Protein AF-A0A8C9CY43-F1 (afdb_monomer)

Structure (mmCIF, N/CA/C/O backbone):
data_AF-A0A8C9CY43-F1
#
_entry.id   AF-A0A8C9CY43-F1
#
loop_
_atom_site.group_PDB
_atom_site.id
_atom_site.type_symbol
_atom_site.label_atom_id
_atom_site.label_alt_id
_atom_site.label_comp_id
_atom_site.label_asym_id
_atom_site.label_entity_id
_atom_site.label_seq_id
_atom_site.pdbx_PDB_ins_code
_atom_site.Cartn_x
_atom_site.Cartn_y
_atom_site.Cartn_z
_atom_site.occupancy
_atom_site.B_iso_or_equiv
_atom_site.auth_seq_id
_atom_site.auth_comp_id
_atom_site.auth_asym_id
_atom_site.auth_atom_id
_atom_site.pdbx_PDB_model_num
ATOM 1 N N . MET A 1 1 ? 49.557 16.888 -81.548 1.00 64.75 1 MET A N 1
ATOM 2 C CA . MET A 1 1 ? 50.138 17.403 -80.293 1.00 64.75 1 MET A CA 1
ATOM 3 C C . MET A 1 1 ? 49.117 18.085 -79.384 1.00 64.75 1 MET A C 1
ATOM 5 O O . MET A 1 1 ? 48.815 17.507 -78.359 1.00 64.75 1 MET A O 1
ATOM 9 N N . ARG A 1 2 ? 48.516 19.241 -79.724 1.00 83.12 2 ARG A N 1
ATOM 10 C CA . ARG A 1 2 ? 47.566 19.920 -78.805 1.00 83.12 2 ARG A CA 1
ATOM 11 C C . ARG A 1 2 ? 46.298 1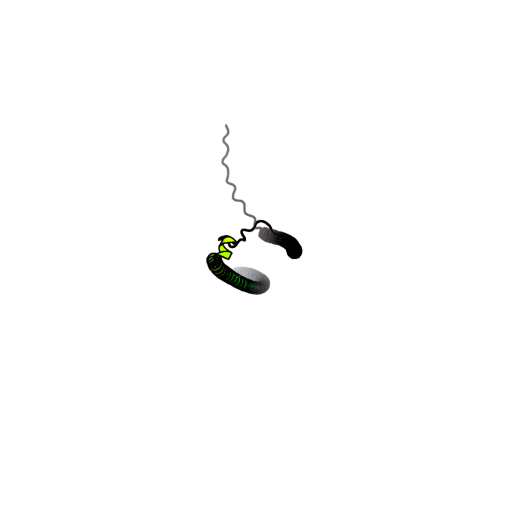9.110 -78.487 1.00 83.12 2 ARG A C 1
ATOM 13 O O . ARG A 1 2 ? 45.947 18.970 -77.328 1.00 83.12 2 ARG A O 1
ATOM 20 N N . LEU A 1 3 ? 45.654 18.549 -79.512 1.00 84.12 3 LEU A N 1
ATOM 21 C CA . LEU A 1 3 ? 44.451 17.724 -79.336 1.00 84.12 3 LEU A CA 1
ATOM 22 C C . LEU A 1 3 ? 44.727 16.400 -78.612 1.00 84.12 3 LEU A C 1
ATOM 24 O O . LEU A 1 3 ? 43.833 15.871 -77.971 1.00 84.12 3 LEU A O 1
ATOM 28 N N . GLU A 1 4 ? 45.943 15.864 -78.726 1.00 85.94 4 GLU A N 1
ATOM 29 C CA . GLU A 1 4 ? 46.343 14.650 -78.000 1.00 85.94 4 GLU A CA 1
ATOM 30 C C . GLU A 1 4 ? 46.503 14.960 -76.514 1.00 85.94 4 GLU A C 1
ATOM 32 O O . GLU A 1 4 ? 45.954 14.246 -75.692 1.00 85.94 4 GLU A O 1
ATOM 37 N N . GLN A 1 5 ? 47.142 16.084 -76.179 1.00 86.88 5 GLN A N 1
ATOM 38 C CA . GLN A 1 5 ? 47.285 16.521 -74.793 1.00 86.88 5 GLN A CA 1
ATOM 39 C C . GLN A 1 5 ? 45.933 16.843 -74.141 1.00 86.88 5 GLN A C 1
ATOM 41 O O . GLN A 1 5 ? 45.664 16.388 -73.038 1.00 86.88 5 GLN A O 1
ATOM 46 N N . GLU A 1 6 ? 45.042 17.545 -74.848 1.00 89.81 6 GLU A N 1
ATOM 47 C CA . GLU A 1 6 ? 43.675 17.797 -74.366 1.00 89.81 6 GLU A CA 1
ATOM 48 C C . GLU A 1 6 ? 42.872 16.485 -74.206 1.00 89.81 6 GLU A C 1
ATOM 50 O O . GLU A 1 6 ? 42.045 16.374 -73.304 1.00 89.81 6 GLU A O 1
ATOM 55 N N . ASN A 1 7 ? 43.118 15.468 -75.041 1.00 91.50 7 ASN A N 1
ATOM 56 C CA . ASN A 1 7 ? 42.496 14.149 -74.899 1.00 91.50 7 ASN A CA 1
ATOM 57 C C . ASN A 1 7 ? 43.043 13.375 -73.689 1.00 91.50 7 ASN A C 1
ATOM 59 O O . ASN A 1 7 ? 42.257 12.794 -72.941 1.00 91.50 7 ASN A O 1
ATOM 63 N N . ASP A 1 8 ? 44.360 13.409 -73.480 1.00 93.44 8 ASP A N 1
ATOM 64 C CA . ASP A 1 8 ? 45.035 12.779 -72.344 1.00 93.44 8 ASP A CA 1
ATOM 65 C C . ASP A 1 8 ? 44.596 13.412 -71.012 1.00 93.44 8 ASP A C 1
ATOM 67 O O . ASP A 1 8 ? 44.296 12.692 -70.056 1.00 93.44 8 ASP A O 1
ATOM 71 N N . ASP A 1 9 ? 44.471 14.743 -70.964 1.00 92.81 9 ASP A N 1
ATOM 72 C CA . ASP A 1 9 ? 43.980 15.478 -69.793 1.00 92.81 9 ASP A CA 1
ATOM 73 C C . ASP A 1 9 ? 42.524 15.094 -69.472 1.00 92.81 9 ASP A C 1
ATOM 75 O O . ASP A 1 9 ? 42.206 14.744 -68.333 1.00 92.81 9 ASP A O 1
ATOM 79 N N . LEU A 1 10 ? 41.647 15.046 -70.483 1.00 94.88 10 LEU A N 1
ATOM 80 C CA . LEU A 1 10 ? 40.258 14.597 -70.315 1.00 94.88 10 LEU A CA 1
ATOM 81 C C . LEU A 1 10 ? 40.168 13.131 -69.869 1.00 94.88 10 LEU A C 1
ATOM 83 O O . LEU A 1 10 ? 39.318 12.782 -69.045 1.00 94.88 10 LEU A O 1
ATOM 87 N N . ALA A 1 11 ? 41.034 12.259 -70.388 1.00 94.94 11 ALA A N 1
ATOM 88 C CA . ALA A 1 11 ? 41.097 10.866 -69.965 1.00 94.94 11 ALA A CA 1
ATOM 89 C C . ALA A 1 11 ? 41.530 10.753 -68.493 1.00 94.94 11 ALA A C 1
ATOM 91 O O . ALA A 1 11 ? 40.930 9.986 -67.733 1.00 94.94 11 ALA A O 1
ATOM 92 N N . HIS A 1 12 ? 42.518 11.544 -68.066 1.00 95.56 12 HIS A N 1
ATOM 93 C CA . HIS A 1 12 ? 42.972 11.586 -66.678 1.00 95.56 12 HIS A CA 1
ATOM 94 C C . HIS A 1 12 ? 41.888 12.128 -65.732 1.00 95.56 12 HIS A C 1
ATOM 96 O O . HIS A 1 12 ? 41.640 11.540 -64.672 1.00 95.56 12 HIS A O 1
ATOM 102 N N . GLU A 1 13 ? 41.204 13.212 -66.105 1.00 95.62 13 GLU A N 1
ATOM 103 C CA . GLU A 1 13 ? 40.077 13.764 -65.345 1.00 95.62 13 GLU A CA 1
ATOM 104 C C . GLU A 1 13 ? 38.939 12.748 -65.207 1.00 95.62 13 GLU A C 1
ATOM 106 O O . GLU A 1 13 ? 38.437 12.529 -64.102 1.00 95.62 13 GLU A O 1
ATOM 111 N N . LEU A 1 14 ? 38.580 12.060 -66.295 1.00 96.50 14 LEU A N 1
ATOM 112 C CA . LEU A 1 14 ? 37.540 11.032 -66.287 1.00 96.50 14 LEU A CA 1
ATOM 113 C C . LEU A 1 14 ? 37.894 9.871 -65.352 1.00 96.50 14 LEU A C 1
ATOM 115 O O . LEU A 1 14 ? 37.045 9.410 -64.587 1.00 96.50 14 LEU A O 1
ATOM 119 N N . VAL A 1 15 ? 39.141 9.394 -65.392 1.00 96.81 15 VAL A N 1
ATOM 120 C CA . VAL A 1 15 ? 39.618 8.322 -64.507 1.00 96.81 15 VAL A CA 1
ATOM 121 C C . VAL A 1 15 ? 39.607 8.780 -63.049 1.00 96.81 15 VAL A C 1
ATOM 123 O O . VAL A 1 15 ? 39.115 8.050 -62.189 1.00 96.81 15 VAL A O 1
ATOM 126 N N . THR A 1 16 ? 40.074 9.998 -62.774 1.00 96.94 16 THR A N 1
ATOM 127 C CA . THR A 1 16 ? 40.091 10.581 -61.424 1.00 96.94 16 THR A CA 1
ATOM 128 C C . THR A 1 16 ? 38.674 10.718 -60.866 1.00 96.94 16 THR A C 1
ATOM 130 O O . THR A 1 16 ? 38.398 10.265 -59.756 1.00 96.94 16 THR A O 1
ATOM 133 N N . SER A 1 17 ? 37.751 11.265 -61.661 1.00 96.81 17 SER A N 1
ATOM 134 C CA . SER A 1 17 ? 36.340 11.406 -61.293 1.00 96.81 17 SER A CA 1
ATOM 135 C C . SER A 1 17 ? 35.671 10.047 -61.076 1.00 96.81 17 SER A C 1
ATOM 137 O O . SER A 1 17 ? 34.967 9.858 -60.087 1.00 96.81 17 SER A O 1
ATOM 139 N N . LYS A 1 18 ? 35.947 9.057 -61.933 1.00 97.50 18 LYS A N 1
ATOM 140 C CA . LYS A 1 18 ? 35.427 7.692 -61.780 1.00 97.50 18 LYS A CA 1
ATOM 141 C C . LYS A 1 18 ? 35.910 7.023 -60.490 1.00 97.50 18 LYS A C 1
ATOM 143 O O . LYS A 1 18 ? 35.125 6.327 -59.852 1.00 97.50 18 LYS A O 1
ATOM 148 N N . ILE A 1 19 ? 37.179 7.203 -60.117 1.00 97.00 19 ILE A N 1
ATOM 149 C CA . ILE A 1 19 ? 37.723 6.678 -58.854 1.00 97.00 19 ILE A CA 1
ATOM 150 C C . ILE A 1 19 ? 37.053 7.373 -57.665 1.00 97.00 19 ILE A C 1
ATOM 152 O O . ILE A 1 19 ? 36.614 6.688 -56.747 1.00 97.00 19 ILE A O 1
ATOM 156 N N . ALA A 1 20 ? 36.918 8.702 -57.704 1.00 97.56 20 ALA A N 1
ATOM 157 C CA . ALA A 1 20 ? 36.253 9.464 -56.648 1.00 97.56 20 ALA A CA 1
ATOM 158 C C . ALA A 1 20 ? 34.799 9.009 -56.445 1.00 97.56 20 ALA A C 1
ATOM 160 O O . ALA A 1 20 ? 34.425 8.648 -55.337 1.00 97.56 20 ALA A O 1
ATOM 161 N N . LEU A 1 21 ? 34.019 8.901 -57.526 1.00 97.50 21 LEU A N 1
ATOM 162 C CA . LEU A 1 21 ? 32.630 8.437 -57.461 1.00 97.50 21 LEU A CA 1
ATOM 163 C C . LEU A 1 21 ? 32.504 7.006 -56.932 1.00 97.50 21 LEU A C 1
ATOM 165 O O . LEU A 1 21 ? 31.530 6.692 -56.254 1.00 97.50 21 LEU A O 1
ATOM 169 N N . ARG A 1 22 ? 33.467 6.131 -57.241 1.00 97.81 22 ARG A N 1
ATOM 170 C CA . ARG A 1 22 ? 33.472 4.767 -56.708 1.00 97.81 22 ARG A CA 1
ATOM 171 C C . ARG A 1 22 ? 33.763 4.752 -55.211 1.00 97.81 22 ARG A C 1
ATOM 173 O O . ARG A 1 22 ? 33.056 4.073 -54.485 1.00 97.81 22 ARG A O 1
ATOM 180 N N . ASN A 1 23 ? 34.733 5.543 -54.758 1.00 97.88 23 ASN A N 1
ATOM 181 C CA . ASN A 1 23 ? 35.020 5.688 -53.332 1.00 97.88 23 ASN A CA 1
ATOM 182 C C . ASN A 1 23 ? 33.821 6.277 -52.570 1.00 97.88 23 ASN A C 1
ATOM 184 O O . ASN A 1 23 ? 33.505 5.811 -51.479 1.00 97.88 23 ASN A O 1
ATOM 188 N N . ASP A 1 24 ? 33.141 7.271 -53.148 1.00 98.00 24 ASP A N 1
ATOM 189 C CA . ASP A 1 24 ? 31.940 7.868 -52.556 1.00 98.00 24 ASP A CA 1
ATOM 190 C C . ASP A 1 24 ? 30.788 6.853 -52.480 1.00 98.00 24 ASP A C 1
ATOM 192 O O . ASP A 1 24 ? 30.057 6.820 -51.488 1.00 98.00 24 ASP A O 1
ATOM 196 N N . LEU A 1 25 ? 30.635 6.008 -53.508 1.00 98.25 25 LEU A N 1
ATOM 197 C CA . LEU A 1 25 ? 29.654 4.923 -53.517 1.00 98.25 25 LEU A CA 1
ATOM 198 C C . LEU A 1 25 ? 29.966 3.884 -52.435 1.00 98.25 25 LEU A C 1
ATOM 200 O O . LEU A 1 25 ? 29.088 3.599 -51.624 1.00 98.25 25 LEU A O 1
ATOM 204 N N . ASP A 1 26 ? 31.207 3.395 -52.373 1.00 98.06 26 ASP A N 1
ATOM 205 C CA . ASP A 1 26 ? 31.652 2.430 -51.361 1.00 98.06 26 ASP A CA 1
ATOM 206 C C . ASP A 1 26 ? 31.422 2.998 -49.941 1.00 98.06 26 ASP A C 1
ATOM 208 O O . ASP A 1 26 ? 30.880 2.329 -49.062 1.00 98.06 26 ASP A O 1
ATOM 212 N N . GLN A 1 27 ? 31.727 4.284 -49.723 1.00 98.19 27 GLN A N 1
ATOM 213 C CA . GLN A 1 27 ? 31.486 4.955 -48.442 1.00 98.19 27 GLN A CA 1
ATOM 214 C C . GLN A 1 27 ? 29.991 5.080 -48.107 1.00 98.19 27 GLN A C 1
ATOM 216 O O . GLN A 1 27 ? 29.597 4.965 -46.939 1.00 98.19 27 GLN A O 1
ATOM 221 N N . ALA A 1 28 ? 29.148 5.361 -49.101 1.00 97.94 28 ALA A N 1
ATOM 222 C CA . ALA A 1 28 ? 27.706 5.441 -48.911 1.00 97.94 28 ALA A CA 1
ATOM 223 C C . ALA A 1 28 ? 27.102 4.068 -48.577 1.00 97.94 28 ALA A C 1
ATOM 225 O O . ALA A 1 28 ? 26.229 3.994 -47.708 1.00 97.94 28 ALA A O 1
ATOM 226 N N . GLU A 1 29 ? 27.587 3.001 -49.216 1.00 98.25 29 GLU A N 1
ATOM 227 C CA . GLU A 1 29 ? 27.197 1.614 -48.946 1.00 98.25 29 GLU A CA 1
ATOM 228 C C . GLU A 1 29 ? 27.593 1.191 -47.524 1.00 98.25 29 GLU A C 1
ATOM 230 O O . GLU A 1 29 ? 26.723 0.788 -46.746 1.00 98.25 29 GLU A O 1
ATOM 235 N N . ASP A 1 30 ? 28.849 1.410 -47.119 1.00 98.38 30 ASP A N 1
ATOM 236 C CA . ASP A 1 30 ? 29.318 1.129 -45.753 1.00 98.38 30 ASP A CA 1
ATOM 237 C C . ASP A 1 30 ? 28.483 1.872 -44.700 1.00 98.38 30 ASP A C 1
ATOM 239 O O . ASP A 1 30 ? 28.096 1.322 -43.662 1.00 98.38 30 ASP A O 1
ATOM 243 N N . LYS A 1 31 ? 28.158 3.142 -44.966 1.00 98.31 31 LYS A N 1
ATOM 244 C CA . LYS A 1 31 ? 27.327 3.949 -44.069 1.00 98.31 31 LYS A CA 1
ATOM 245 C C . LYS A 1 31 ? 25.896 3.422 -43.991 1.00 98.31 31 LYS A C 1
ATOM 247 O O . LYS A 1 31 ? 25.318 3.421 -42.902 1.00 98.31 31 LYS A O 1
ATOM 252 N N . ALA A 1 32 ? 25.317 2.990 -45.110 1.00 98.44 32 ALA A N 1
ATOM 253 C CA . ALA A 1 32 ? 23.987 2.390 -45.129 1.00 98.44 32 ALA A CA 1
ATOM 254 C C . ALA A 1 32 ? 23.952 1.100 -44.296 1.00 98.44 32 ALA A C 1
ATOM 256 O O . ALA A 1 32 ? 23.032 0.914 -43.495 1.00 98.44 32 ALA A O 1
ATOM 257 N N . ASP A 1 33 ? 24.988 0.269 -44.397 1.00 98.31 33 ASP A N 1
ATOM 258 C CA . ASP A 1 33 ? 25.120 -0.963 -43.621 1.00 98.31 33 ASP A CA 1
ATOM 259 C C . ASP A 1 33 ? 25.263 -0.704 -42.117 1.00 98.31 33 ASP A C 1
ATOM 261 O O . ASP A 1 33 ? 24.625 -1.383 -41.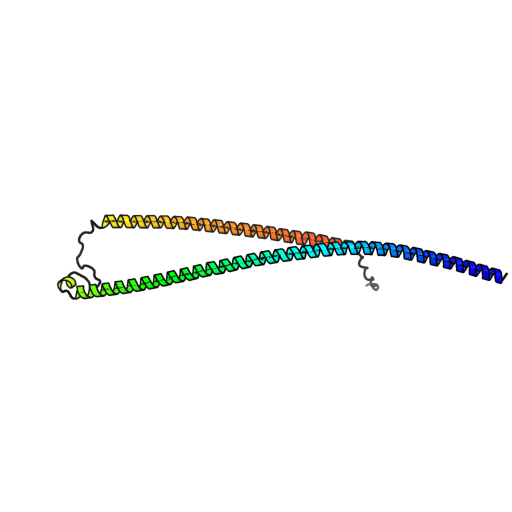302 1.00 98.31 33 ASP A O 1
ATOM 265 N N . VAL A 1 34 ? 26.061 0.295 -41.727 1.00 98.31 34 VAL A N 1
ATOM 266 C CA . VAL A 1 34 ? 26.188 0.716 -40.323 1.00 98.31 34 VAL A CA 1
ATOM 267 C C . VAL A 1 34 ? 24.846 1.211 -39.787 1.00 98.31 34 VAL A C 1
ATOM 269 O O . VAL A 1 34 ? 24.384 0.720 -38.755 1.00 98.31 34 VAL A O 1
ATOM 272 N N . LEU A 1 35 ? 24.174 2.111 -40.510 1.00 98.06 35 LEU A N 1
ATOM 273 C CA . LEU A 1 35 ? 22.874 2.647 -40.101 1.00 98.06 35 LEU A CA 1
ATOM 274 C C . LEU A 1 35 ? 21.807 1.554 -39.996 1.00 98.06 35 LEU A C 1
ATOM 276 O O . LEU A 1 35 ? 20.989 1.578 -39.078 1.00 98.06 35 LEU A O 1
ATOM 280 N N . ASN A 1 36 ? 21.817 0.568 -40.894 1.00 98.25 36 ASN A N 1
ATOM 281 C CA . ASN A 1 36 ? 20.876 -0.546 -40.840 1.00 98.25 36 ASN A CA 1
ATOM 282 C C . ASN A 1 36 ? 21.104 -1.430 -39.599 1.00 98.25 36 ASN A C 1
ATOM 284 O O . ASN A 1 36 ? 20.141 -1.832 -38.939 1.00 98.25 36 ASN A O 1
ATOM 288 N N . LYS A 1 37 ? 22.367 -1.682 -39.225 1.00 98.56 37 LYS A N 1
ATOM 289 C CA . LYS A 1 37 ? 22.711 -2.403 -37.985 1.00 98.56 37 LYS A CA 1
ATOM 290 C C . LYS A 1 37 ? 22.274 -1.626 -36.743 1.00 98.56 37 LYS A C 1
ATOM 292 O O . LYS A 1 37 ? 21.642 -2.198 -35.856 1.00 98.56 37 LYS A O 1
ATOM 297 N N . GLU A 1 38 ? 22.560 -0.328 -36.686 1.00 98.19 38 GLU A N 1
ATOM 298 C CA . GLU A 1 38 ? 22.152 0.537 -35.572 1.00 98.19 38 GLU A CA 1
ATOM 299 C C . GLU A 1 38 ? 20.628 0.635 -35.442 1.00 98.19 38 GLU A C 1
ATOM 301 O O . GLU A 1 38 ? 20.089 0.574 -34.332 1.00 98.19 38 GLU A O 1
ATOM 306 N N . LEU A 1 39 ? 19.917 0.723 -36.569 1.00 98.31 39 LEU A N 1
ATOM 307 C CA . LEU A 1 39 ? 18.459 0.718 -36.606 1.00 98.31 39 LEU A CA 1
ATOM 308 C C . LEU A 1 39 ? 17.894 -0.581 -36.026 1.00 98.31 39 LEU A C 1
ATOM 310 O O . LEU A 1 39 ? 16.955 -0.532 -35.232 1.00 98.31 39 LEU A O 1
ATOM 314 N N . LEU A 1 40 ? 18.456 -1.735 -36.397 1.00 98.56 40 LEU A N 1
ATOM 315 C CA . LEU A 1 40 ? 18.013 -3.029 -35.880 1.00 98.56 40 LEU A CA 1
ATOM 316 C C . LEU A 1 40 ? 18.236 -3.137 -34.366 1.00 98.56 40 LEU A C 1
ATOM 318 O O . LEU A 1 40 ? 17.314 -3.507 -33.640 1.00 98.56 40 LEU A O 1
ATOM 322 N N . LEU A 1 41 ? 19.418 -2.744 -33.883 1.00 98.31 41 LEU A N 1
ATOM 323 C CA . LEU A 1 41 ? 19.737 -2.730 -32.451 1.00 98.31 41 LEU A CA 1
ATOM 324 C C . LEU A 1 41 ? 18.808 -1.796 -31.667 1.00 98.31 41 LEU A C 1
ATOM 326 O O . LEU A 1 41 ? 18.343 -2.136 -30.579 1.00 98.31 41 LEU A O 1
ATOM 330 N N . THR A 1 42 ? 18.509 -0.625 -32.229 1.00 97.44 42 THR A N 1
ATOM 331 C CA . THR A 1 42 ? 17.605 0.347 -31.606 1.00 97.44 42 THR A CA 1
ATOM 332 C C . THR A 1 42 ? 16.175 -0.183 -31.553 1.00 97.44 42 THR A C 1
ATOM 334 O O . THR A 1 42 ? 15.523 -0.059 -30.519 1.00 97.44 42 THR A O 1
ATOM 337 N N . LYS A 1 43 ? 15.694 -0.827 -32.626 1.00 98.50 43 LYS A N 1
ATOM 338 C CA . LYS A 1 43 ? 14.375 -1.478 -32.653 1.00 98.50 43 LYS A CA 1
ATOM 339 C C . LYS A 1 43 ? 14.268 -2.583 -31.610 1.00 98.50 43 LYS A C 1
ATOM 341 O O . LYS A 1 43 ? 13.271 -2.638 -30.902 1.00 98.50 43 LYS A O 1
ATOM 346 N N . GLN A 1 44 ? 15.292 -3.425 -31.486 1.00 98.50 44 GLN A N 1
ATOM 347 C CA . GLN A 1 44 ? 15.300 -4.481 -30.479 1.00 98.50 44 GLN A CA 1
ATOM 348 C C . GLN A 1 44 ? 15.232 -3.902 -29.060 1.00 98.50 44 GLN A C 1
ATOM 350 O O . GLN A 1 44 ? 14.377 -4.301 -28.274 1.00 98.50 44 GLN A O 1
ATOM 355 N N . ARG A 1 45 ? 16.059 -2.893 -28.759 1.00 98.25 45 ARG A N 1
ATOM 356 C CA . ARG A 1 45 ? 16.039 -2.219 -27.453 1.00 98.25 45 ARG A CA 1
ATOM 357 C C . ARG A 1 45 ? 14.695 -1.554 -27.157 1.00 98.25 45 ARG A C 1
ATOM 359 O O . ARG A 1 45 ? 14.265 -1.542 -26.006 1.00 98.25 45 ARG A O 1
ATOM 366 N N . LEU A 1 46 ? 14.046 -0.982 -28.173 1.00 97.81 46 LEU A N 1
ATOM 367 C CA . LEU A 1 46 ? 12.717 -0.392 -28.033 1.00 97.81 46 LEU A CA 1
ATOM 368 C C . LEU A 1 46 ? 11.697 -1.451 -27.606 1.00 97.81 46 LEU A C 1
ATOM 370 O O . LEU A 1 46 ? 11.018 -1.239 -26.609 1.00 97.81 46 LEU A O 1
ATOM 374 N N . VAL A 1 47 ? 11.655 -2.597 -28.294 1.00 98.56 47 VAL A N 1
ATOM 375 C CA . VAL A 1 47 ? 10.749 -3.709 -27.956 1.00 98.56 47 VAL A CA 1
ATOM 376 C C . VAL A 1 47 ? 10.988 -4.199 -26.528 1.00 98.56 47 VAL A C 1
ATOM 378 O O . VAL A 1 47 ? 10.049 -4.263 -25.741 1.00 98.56 47 VAL A O 1
ATOM 381 N N . GLU A 1 48 ? 12.243 -4.461 -26.154 1.00 98.12 48 GLU A N 1
ATOM 382 C CA . GLU A 1 48 ? 12.598 -4.893 -24.792 1.00 98.12 48 GLU A CA 1
ATOM 383 C C . GLU A 1 48 ? 12.149 -3.869 -23.731 1.00 98.12 48 GLU A C 1
ATOM 385 O O . GLU A 1 48 ? 11.633 -4.230 -22.673 1.00 98.12 48 GLU A O 1
ATOM 390 N N . THR A 1 49 ? 12.290 -2.572 -24.028 1.00 96.06 49 THR A N 1
ATOM 391 C CA . THR A 1 49 ? 11.861 -1.489 -23.128 1.00 96.06 49 THR A CA 1
ATOM 392 C C . THR A 1 49 ? 10.337 -1.396 -23.028 1.00 96.06 49 THR A C 1
ATOM 394 O O . THR A 1 49 ? 9.804 -1.149 -21.946 1.00 96.06 49 THR A O 1
ATOM 397 N N . GLU A 1 50 ? 9.618 -1.581 -24.135 1.00 98.00 50 GLU A N 1
ATOM 398 C CA . GLU A 1 50 ? 8.152 -1.579 -24.167 1.00 98.00 50 GLU A CA 1
ATOM 399 C C . GLU A 1 50 ? 7.567 -2.773 -23.403 1.00 98.00 50 GLU A C 1
ATOM 401 O O . GLU A 1 50 ? 6.602 -2.610 -22.652 1.00 98.00 50 GLU A O 1
ATOM 406 N N . GLU A 1 51 ? 8.172 -3.954 -23.530 1.00 97.88 51 GLU A N 1
ATOM 407 C CA . GLU A 1 51 ? 7.778 -5.150 -22.785 1.00 97.88 51 GLU A CA 1
ATOM 408 C C . GLU A 1 51 ? 7.996 -4.987 -21.277 1.00 97.88 51 GLU A C 1
ATOM 410 O O . GLU A 1 51 ? 7.092 -5.283 -20.491 1.00 97.88 51 GLU A O 1
ATOM 415 N N . GLU A 1 52 ? 9.152 -4.458 -20.866 1.00 97.31 52 GLU A N 1
ATOM 416 C CA . GLU A 1 52 ? 9.441 -4.174 -19.457 1.00 97.31 52 GLU A CA 1
ATOM 417 C C . GLU A 1 52 ? 8.490 -3.108 -18.898 1.00 97.31 52 GLU A C 1
ATOM 419 O O . GLU A 1 52 ? 7.944 -3.270 -17.805 1.00 97.31 52 GLU A O 1
ATOM 424 N N . LYS A 1 53 ? 8.203 -2.050 -19.668 1.00 96.38 53 LYS A N 1
ATOM 425 C CA . LYS A 1 53 ? 7.211 -1.037 -19.289 1.00 96.38 53 LYS A CA 1
ATOM 426 C C . LYS A 1 53 ? 5.830 -1.664 -19.080 1.00 96.38 53 LYS A C 1
ATOM 428 O O . LYS A 1 53 ? 5.195 -1.398 -18.062 1.00 96.38 53 LYS A O 1
ATOM 433 N N . ARG A 1 54 ? 5.374 -2.516 -20.006 1.00 97.88 54 ARG A N 1
ATOM 434 C CA . ARG A 1 54 ? 4.084 -3.216 -19.890 1.00 97.88 54 ARG A CA 1
ATOM 435 C C . ARG A 1 54 ? 4.034 -4.077 -18.628 1.00 97.88 54 ARG A C 1
ATOM 437 O O . ARG A 1 54 ? 3.051 -4.031 -17.893 1.00 97.88 54 ARG A O 1
ATOM 444 N N . LYS A 1 55 ? 5.104 -4.819 -18.340 1.00 97.31 55 LYS A N 1
ATOM 445 C CA . LYS A 1 55 ? 5.210 -5.634 -17.125 1.00 97.31 55 LYS A CA 1
ATOM 446 C C . LYS A 1 55 ? 5.128 -4.778 -15.857 1.00 97.31 55 LYS A C 1
ATOM 448 O O . LYS A 1 55 ? 4.377 -5.110 -14.943 1.00 97.31 55 LYS A O 1
ATOM 453 N N . GLN A 1 56 ? 5.832 -3.648 -15.815 1.00 95.50 56 GLN A N 1
ATOM 454 C CA . GLN A 1 56 ? 5.776 -2.715 -14.684 1.00 95.50 56 GLN A CA 1
ATOM 455 C C . GLN A 1 56 ? 4.381 -2.099 -14.501 1.00 95.50 56 GLN A C 1
ATOM 457 O O . GLN A 1 56 ? 3.932 -1.902 -13.368 1.00 95.50 56 GLN A O 1
ATOM 462 N N . GLU A 1 57 ? 3.669 -1.808 -15.592 1.00 97.12 57 GLU A N 1
ATOM 463 C CA . GLU A 1 57 ? 2.279 -1.339 -15.549 1.00 97.12 57 GLU A CA 1
ATOM 464 C C . GLU A 1 57 ? 1.337 -2.410 -14.976 1.00 97.12 57 GLU A C 1
ATOM 466 O O . GLU A 1 57 ? 0.508 -2.096 -14.116 1.00 97.12 57 GLU A O 1
ATOM 471 N N . GLU A 1 58 ? 1.502 -3.674 -15.376 1.00 96.81 58 GLU A N 1
ATOM 472 C CA . GLU A 1 58 ? 0.745 -4.816 -14.846 1.00 96.81 58 GLU A CA 1
ATOM 473 C C . GLU A 1 58 ? 1.014 -5.038 -13.347 1.00 96.81 58 GLU A C 1
ATOM 475 O O . GLU A 1 58 ? 0.070 -5.149 -12.559 1.00 96.81 58 GLU A O 1
ATOM 480 N N . GLU A 1 59 ? 2.280 -5.032 -12.920 1.00 95.38 59 GLU A N 1
ATOM 481 C CA . GLU A 1 59 ? 2.668 -5.141 -11.505 1.00 95.38 59 GLU A CA 1
ATOM 482 C C . GLU A 1 59 ? 2.105 -3.977 -10.677 1.00 95.38 59 GLU A C 1
ATOM 484 O O . GLU A 1 59 ? 1.552 -4.176 -9.590 1.00 95.38 59 GLU A O 1
ATOM 489 N N . THR A 1 60 ? 2.163 -2.756 -11.215 1.00 93.38 60 THR A N 1
ATOM 490 C CA . THR A 1 60 ? 1.589 -1.566 -10.573 1.00 93.38 60 THR A CA 1
ATOM 491 C C . THR A 1 60 ? 0.073 -1.689 -10.424 1.00 93.38 60 THR A C 1
ATOM 493 O O . THR A 1 60 ? -0.477 -1.317 -9.383 1.00 93.38 60 THR A O 1
ATOM 496 N N . ALA A 1 61 ? -0.622 -2.205 -11.440 1.00 97.38 61 ALA A N 1
ATOM 497 C CA . ALA A 1 61 ? -2.065 -2.419 -11.391 1.00 97.38 61 ALA A CA 1
ATOM 498 C C . ALA A 1 61 ? -2.448 -3.469 -10.336 1.00 97.38 61 ALA A C 1
ATOM 500 O O . ALA A 1 61 ? -3.350 -3.227 -9.530 1.00 97.38 61 ALA A O 1
ATOM 501 N N . GLN A 1 62 ? -1.724 -4.590 -10.278 1.00 97.31 62 GLN A N 1
ATOM 502 C CA . GLN A 1 62 ? -1.929 -5.624 -9.259 1.00 97.31 62 GLN A CA 1
ATOM 503 C C . GLN A 1 62 ? -1.684 -5.084 -7.847 1.00 97.31 62 GLN A C 1
ATOM 505 O O . GLN A 1 62 ? -2.493 -5.311 -6.947 1.00 97.31 62 GLN A O 1
ATOM 510 N N . LEU A 1 63 ? -0.607 -4.318 -7.654 1.00 93.81 63 LEU A N 1
ATOM 511 C CA . LEU A 1 63 ? -0.282 -3.719 -6.364 1.00 93.81 63 LEU A CA 1
ATOM 512 C C . LEU A 1 63 ? -1.378 -2.750 -5.901 1.00 93.81 63 LEU A C 1
ATOM 514 O O . LEU A 1 63 ? -1.818 -2.824 -4.752 1.00 93.81 63 LEU A O 1
ATOM 518 N N . LYS A 1 64 ? -1.869 -1.880 -6.794 1.00 97.75 64 LYS A N 1
ATOM 519 C CA . LYS A 1 64 ? -2.998 -0.978 -6.507 1.00 97.75 64 LYS A CA 1
ATOM 520 C C . LYS A 1 64 ? -4.249 -1.748 -6.092 1.00 97.75 64 LYS A C 1
ATOM 522 O O . LYS A 1 64 ? -4.912 -1.352 -5.136 1.00 97.75 64 LYS A O 1
ATOM 527 N N . GLU A 1 65 ? -4.550 -2.850 -6.769 1.00 98.00 65 GLU A N 1
ATOM 528 C CA . GLU A 1 65 ? -5.713 -3.680 -6.456 1.00 98.00 65 GLU A CA 1
ATOM 529 C C . GLU A 1 65 ? -5.590 -4.362 -5.085 1.00 98.00 65 GLU A C 1
ATOM 531 O O . GLU A 1 65 ? -6.551 -4.386 -4.313 1.00 98.00 65 GLU A O 1
ATOM 536 N N . VAL A 1 66 ? -4.404 -4.866 -4.735 1.00 97.75 66 VAL A N 1
ATOM 537 C CA . VAL A 1 66 ? -4.141 -5.414 -3.396 1.00 97.75 66 VAL A CA 1
ATOM 538 C C . VAL A 1 66 ? -4.310 -4.332 -2.331 1.00 97.75 66 VAL A C 1
ATOM 540 O O . VAL A 1 66 ? -5.016 -4.557 -1.349 1.00 97.75 66 VAL A O 1
ATOM 543 N N . PHE A 1 67 ? -3.731 -3.144 -2.531 1.00 93.50 67 PHE A N 1
ATOM 544 C CA . PHE A 1 67 ? -3.901 -2.030 -1.596 1.00 93.50 67 PHE A CA 1
ATOM 545 C C . PHE A 1 67 ? -5.369 -1.636 -1.424 1.00 93.50 67 PHE A C 1
ATOM 547 O O . PHE A 1 67 ? -5.813 -1.467 -0.289 1.00 93.50 67 PHE A O 1
ATOM 554 N N . ARG A 1 68 ? -6.137 -1.554 -2.518 1.00 97.88 68 ARG A N 1
ATOM 555 C CA . ARG A 1 68 ? -7.575 -1.253 -2.482 1.00 97.88 68 ARG A CA 1
ATOM 556 C C . ARG A 1 68 ? -8.340 -2.268 -1.631 1.00 97.88 68 ARG A C 1
ATOM 558 O O . ARG A 1 68 ? -9.053 -1.871 -0.715 1.00 97.88 68 ARG A O 1
ATOM 565 N N . LYS A 1 69 ? -8.143 -3.570 -1.868 1.00 97.69 69 LYS A N 1
ATOM 566 C CA . LYS A 1 69 ? -8.801 -4.634 -1.082 1.00 97.69 69 LYS A CA 1
ATOM 567 C C . LYS A 1 69 ? -8.449 -4.567 0.402 1.00 97.69 69 LYS A C 1
ATOM 569 O O . LYS A 1 69 ? -9.314 -4.765 1.253 1.00 97.69 69 LYS A O 1
ATOM 574 N N . GLN A 1 70 ? -7.185 -4.295 0.720 1.00 96.44 70 GLN A N 1
ATOM 575 C CA . GLN A 1 70 ? -6.737 -4.201 2.109 1.00 96.44 70 GLN A CA 1
ATOM 576 C C . GLN A 1 70 ? -7.310 -2.967 2.810 1.00 96.44 70 GLN A C 1
ATOM 578 O O . GLN A 1 70 ? -7.688 -3.063 3.978 1.00 96.44 70 GLN A O 1
ATOM 583 N N . LEU A 1 71 ? -7.434 -1.845 2.096 1.00 96.69 71 LEU A N 1
ATOM 584 C CA . LEU A 1 71 ? -8.091 -0.643 2.599 1.00 96.69 71 LEU A CA 1
ATOM 585 C C . LEU A 1 71 ? -9.572 -0.910 2.897 1.00 96.69 71 LEU A C 1
ATOM 587 O O . LEU A 1 71 ? -10.019 -0.661 4.012 1.00 96.69 71 LEU A O 1
ATOM 591 N N . GLU A 1 72 ? -10.304 -1.505 1.954 1.00 97.81 72 GLU A N 1
ATOM 592 C CA . GLU A 1 72 ? -11.724 -1.848 2.125 1.00 97.81 72 GLU A CA 1
ATOM 593 C C . GLU A 1 72 ? -11.952 -2.796 3.307 1.00 97.81 72 GLU A C 1
ATOM 595 O O . GLU A 1 72 ? -12.878 -2.607 4.099 1.00 97.81 72 GLU A O 1
ATOM 600 N N . LYS A 1 73 ? -11.074 -3.791 3.474 1.00 97.81 73 LYS A N 1
ATOM 601 C CA . LYS A 1 73 ? -11.121 -4.704 4.619 1.00 97.81 73 LYS A CA 1
ATOM 602 C C . LYS A 1 73 ? -10.891 -3.967 5.940 1.00 97.81 73 LYS A C 1
ATOM 604 O O . LYS A 1 73 ? -11.622 -4.205 6.899 1.00 97.81 73 LYS A O 1
ATOM 609 N N . ALA A 1 74 ? -9.902 -3.076 6.000 1.00 96.62 74 ALA A N 1
ATOM 610 C CA . ALA A 1 74 ? -9.626 -2.288 7.199 1.00 96.62 74 ALA A CA 1
ATOM 611 C C . ALA A 1 74 ? -10.792 -1.347 7.539 1.00 96.62 74 ALA A C 1
ATOM 613 O O . ALA A 1 74 ? -11.218 -1.287 8.690 1.00 96.62 74 ALA A O 1
ATOM 614 N N . GLU A 1 75 ? -11.362 -0.667 6.544 1.00 98.00 75 GLU A N 1
ATOM 615 C CA . GLU A 1 75 ? -12.542 0.183 6.724 1.00 98.00 75 GLU A CA 1
ATOM 616 C C . GLU A 1 75 ? -13.753 -0.606 7.227 1.00 98.00 75 GLU A C 1
ATOM 618 O O . GLU A 1 75 ? -14.484 -0.129 8.098 1.00 98.00 75 GLU A O 1
ATOM 623 N N . TYR A 1 76 ? -13.968 -1.817 6.708 1.00 98.44 76 TYR A N 1
ATOM 624 C CA . TYR A 1 76 ? -15.034 -2.697 7.175 1.00 98.44 76 TYR A CA 1
ATOM 625 C C . TYR A 1 76 ? -14.844 -3.091 8.646 1.00 98.44 76 TYR A C 1
ATOM 627 O O . TYR A 1 76 ? -15.778 -2.960 9.439 1.00 98.44 76 TYR A O 1
ATOM 635 N N . GLU A 1 77 ? -13.638 -3.505 9.042 1.00 98.19 77 GLU A N 1
ATOM 636 C CA . GLU A 1 77 ? -13.345 -3.847 10.440 1.00 98.19 77 GLU A CA 1
ATOM 637 C C . GLU A 1 77 ? -13.469 -2.631 11.371 1.00 98.19 77 GLU A C 1
ATOM 639 O O . G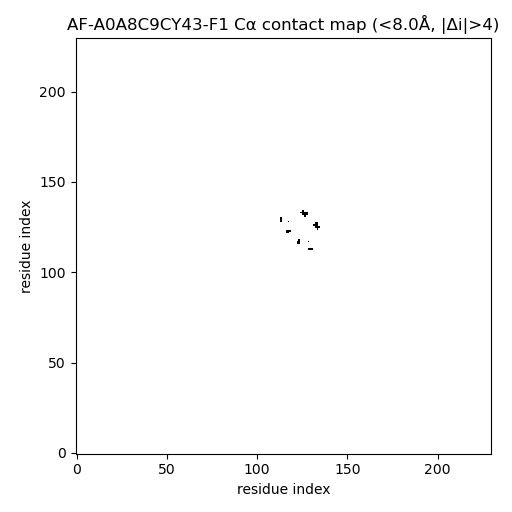LU A 1 77 ? -14.010 -2.747 12.474 1.00 98.19 77 GLU A O 1
ATOM 644 N N . ILE A 1 78 ? -13.066 -1.435 10.927 1.00 98.19 78 ILE A N 1
ATOM 645 C CA . ILE A 1 78 ? -13.276 -0.191 11.686 1.00 98.19 78 ILE A CA 1
ATOM 646 C C . ILE A 1 78 ? -14.772 0.075 11.881 1.00 98.19 78 ILE A C 1
ATOM 648 O O . ILE A 1 78 ? -15.205 0.375 12.995 1.00 98.19 78 ILE A O 1
ATOM 652 N N . LYS A 1 79 ? -15.590 -0.067 10.831 1.00 98.69 79 LYS A N 1
ATOM 653 C CA . LYS A 1 79 ? -17.049 0.112 10.928 1.00 98.69 79 LYS A CA 1
ATOM 654 C C . LYS A 1 79 ? -17.671 -0.898 11.888 1.00 98.69 79 LYS A C 1
ATOM 656 O O . LYS A 1 79 ? -18.456 -0.512 12.752 1.00 98.69 79 LYS A O 1
ATOM 661 N N . LYS A 1 80 ? -17.283 -2.169 11.780 1.00 98.62 80 LYS A N 1
ATOM 662 C CA . LYS A 1 80 ? -17.760 -3.250 12.648 1.00 98.62 80 LYS A CA 1
ATOM 663 C C . LYS A 1 80 ? -17.401 -3.004 14.113 1.00 98.62 80 LYS A C 1
ATOM 665 O O . LYS A 1 80 ? -18.273 -3.054 14.973 1.00 98.62 80 LYS A O 1
ATOM 670 N N . THR A 1 81 ? -16.137 -2.703 14.402 1.00 97.38 81 THR A N 1
ATOM 671 C CA . THR A 1 81 ? -15.677 -2.419 15.772 1.00 97.38 81 THR A CA 1
ATOM 672 C C . THR A 1 81 ? -16.339 -1.169 16.345 1.00 97.38 81 THR A C 1
ATOM 674 O O . THR A 1 81 ? -16.767 -1.178 17.496 1.00 97.38 81 THR A O 1
ATOM 677 N N . THR A 1 82 ? -16.518 -0.123 15.535 1.00 98.44 82 THR A N 1
ATOM 678 C CA . THR A 1 82 ? -17.240 1.094 15.935 1.00 98.44 82 THR A CA 1
ATOM 679 C C . THR A 1 82 ? -18.699 0.798 16.287 1.00 98.44 82 THR A C 1
ATOM 681 O O . THR A 1 82 ? -19.182 1.292 17.305 1.00 98.44 82 THR A O 1
ATOM 684 N N . ALA A 1 83 ? -19.387 -0.034 15.496 1.00 98.56 83 ALA A N 1
ATOM 685 C CA . ALA A 1 83 ? -20.760 -0.453 15.776 1.00 98.56 83 ALA A CA 1
ATOM 686 C C . ALA A 1 83 ? -20.859 -1.233 17.098 1.00 98.56 83 ALA A C 1
ATOM 688 O O . ALA A 1 83 ? -21.659 -0.872 17.957 1.00 98.56 83 ALA A O 1
ATOM 689 N N . ILE A 1 84 ? -19.969 -2.208 17.316 1.00 98.31 84 ILE A N 1
ATOM 690 C CA . ILE A 1 84 ? -19.903 -2.976 18.572 1.00 98.31 84 ILE A CA 1
ATOM 691 C C . ILE A 1 84 ? -19.673 -2.047 19.774 1.00 98.31 84 ILE A C 1
ATOM 693 O O . ILE A 1 84 ? -20.328 -2.181 20.805 1.00 98.31 84 ILE A O 1
ATOM 697 N N . ILE A 1 85 ? -18.767 -1.070 19.653 1.00 98.38 85 ILE A N 1
ATOM 698 C CA . ILE A 1 85 ? -18.505 -0.093 20.720 1.00 98.38 85 ILE A CA 1
ATOM 699 C C . ILE A 1 85 ? -19.748 0.762 21.002 1.00 98.38 85 ILE A C 1
ATOM 701 O O . ILE A 1 85 ? -20.029 1.064 22.164 1.00 98.38 85 ILE A O 1
ATOM 705 N N . ALA A 1 86 ? -20.482 1.174 19.968 1.00 98.69 86 ALA A N 1
ATOM 706 C CA . ALA A 1 86 ? -21.707 1.952 20.127 1.00 98.69 86 ALA A CA 1
ATOM 707 C C . ALA A 1 86 ? -22.799 1.144 20.849 1.00 98.69 86 ALA A C 1
ATOM 709 O O . ALA A 1 86 ? -23.384 1.643 21.812 1.00 98.69 86 ALA A O 1
ATOM 710 N N . GLU A 1 87 ? -23.009 -0.112 20.452 1.00 98.38 87 GLU A N 1
ATOM 711 C CA . GLU A 1 87 ? -23.948 -1.034 21.102 1.00 98.38 87 GLU A CA 1
ATOM 712 C C . GLU A 1 87 ? -23.565 -1.297 22.562 1.00 98.38 87 GLU A C 1
ATOM 714 O O . GLU A 1 87 ? -24.407 -1.199 23.455 1.00 98.38 87 GLU A O 1
ATOM 719 N N . TYR A 1 88 ? -22.283 -1.545 22.837 1.00 98.56 88 TYR A N 1
ATOM 720 C CA . TYR A 1 88 ? -21.790 -1.730 24.201 1.00 98.56 88 TYR A CA 1
ATOM 721 C C . TYR A 1 88 ? -22.085 -0.507 25.079 1.00 98.56 88 TYR A C 1
ATOM 723 O O . TYR A 1 88 ? -22.653 -0.636 26.164 1.00 98.56 88 TYR A O 1
ATOM 731 N N . LYS A 1 89 ? -21.777 0.703 24.589 1.00 98.62 89 LYS A N 1
ATOM 732 C CA . LYS A 1 89 ? -22.087 1.956 25.299 1.00 98.62 89 LYS A CA 1
ATOM 733 C C . LYS A 1 89 ? -23.585 2.120 25.547 1.00 98.62 89 LYS A C 1
ATOM 735 O O . LYS A 1 89 ? -23.974 2.574 26.624 1.00 98.62 89 LYS A O 1
ATOM 740 N N . GLN A 1 90 ? -24.416 1.745 24.579 1.00 98.62 90 GLN A N 1
ATOM 741 C CA . GLN A 1 90 ? -25.867 1.782 24.718 1.00 98.62 90 GLN A CA 1
ATOM 742 C C . GLN A 1 90 ? -26.345 0.835 25.825 1.00 98.62 90 GLN A C 1
ATOM 744 O O . GLN A 1 90 ? -27.128 1.255 26.676 1.00 98.62 90 GLN A O 1
ATOM 749 N N . ILE A 1 91 ? -25.846 -0.403 25.861 1.00 98.25 91 ILE A N 1
ATOM 750 C CA . ILE A 1 91 ? -26.174 -1.375 26.914 1.00 98.25 91 ILE A CA 1
ATOM 751 C C . ILE A 1 91 ? -25.748 -0.840 28.283 1.00 98.25 91 ILE A C 1
ATOM 753 O O . ILE A 1 91 ? -26.552 -0.847 29.214 1.00 98.25 91 ILE A O 1
ATOM 757 N N . CYS A 1 92 ? -24.526 -0.312 28.410 1.00 98.38 92 CYS A N 1
ATOM 758 C CA . CYS A 1 92 ? -24.057 0.290 29.660 1.00 98.38 92 CYS A CA 1
ATOM 759 C C . CYS A 1 92 ? -24.972 1.429 30.122 1.00 98.38 92 CYS A C 1
ATOM 761 O O . CYS A 1 92 ? -25.373 1.458 31.282 1.00 98.38 92 CYS A O 1
ATOM 763 N N . SER A 1 93 ? -25.350 2.338 29.218 1.00 98.38 93 SER A N 1
ATOM 764 C CA . SER A 1 93 ? -26.272 3.431 29.540 1.00 98.38 93 SER A CA 1
ATOM 765 C C . SER A 1 93 ? -27.636 2.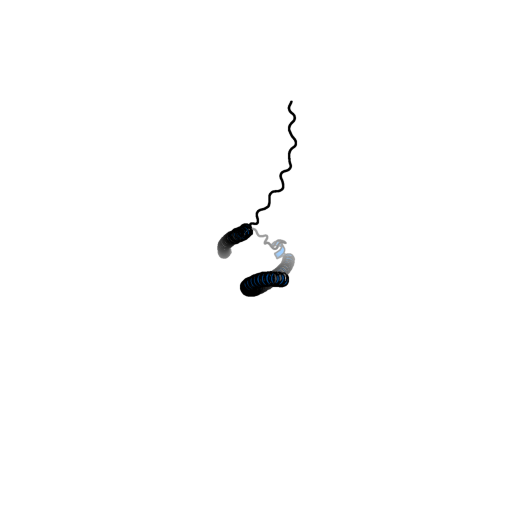912 30.002 1.00 98.38 93 SER A C 1
ATOM 767 O O . SER A 1 93 ? -28.155 3.388 31.011 1.00 98.38 93 SER A O 1
ATOM 769 N N . GLN A 1 94 ? -28.196 1.909 29.319 1.00 98.38 94 GLN A N 1
ATOM 770 C CA . GLN A 1 94 ? -29.475 1.301 29.693 1.00 98.38 94 GLN A CA 1
ATOM 771 C C . GLN A 1 94 ? -29.417 0.628 31.068 1.00 98.38 94 GLN A C 1
ATOM 773 O O . GLN A 1 94 ? -30.343 0.790 31.868 1.00 98.38 94 GLN A O 1
ATOM 778 N N . LEU A 1 95 ? -28.339 -0.106 31.357 1.00 97.94 95 LEU A N 1
ATOM 779 C CA . LEU A 1 95 ? -28.127 -0.749 32.652 1.00 97.94 95 LEU A CA 1
ATOM 780 C C . LEU A 1 95 ? -27.995 0.283 33.773 1.00 97.94 95 LEU A C 1
ATOM 782 O O . LEU A 1 95 ? -28.672 0.135 34.790 1.00 97.94 95 LEU A O 1
ATOM 786 N N . SER A 1 96 ? -27.219 1.353 33.572 1.00 97.44 96 SER A N 1
ATOM 787 C CA . SER A 1 96 ? -27.100 2.445 34.546 1.00 97.44 96 SER A CA 1
ATOM 788 C C . SER A 1 96 ? -28.452 3.093 34.837 1.00 97.44 96 SER A C 1
ATOM 790 O O . SER A 1 96 ? -28.847 3.194 35.995 1.00 97.44 96 SER A O 1
ATOM 792 N N . THR A 1 97 ? -29.231 3.434 33.804 1.00 97.88 97 THR A N 1
ATOM 793 C CA . THR A 1 97 ? -30.574 4.005 33.993 1.00 97.88 97 THR A CA 1
ATOM 794 C C . THR A 1 97 ? -31.519 3.040 34.712 1.00 97.88 97 THR A C 1
ATOM 796 O O . THR A 1 97 ? -32.331 3.463 35.536 1.00 97.88 97 THR A O 1
ATOM 799 N N . ARG A 1 98 ? -31.454 1.735 34.417 1.00 98.06 98 ARG A N 1
ATOM 800 C CA . ARG A 1 98 ? -32.284 0.734 35.102 1.00 98.06 98 ARG A CA 1
ATOM 801 C C . ARG A 1 98 ? -31.891 0.593 36.572 1.00 98.06 98 ARG A C 1
ATOM 803 O O . ARG A 1 98 ? -32.780 0.498 37.415 1.00 98.06 98 ARG A O 1
ATOM 810 N N . LEU A 1 99 ? -30.593 0.613 36.870 1.00 97.69 99 LEU A N 1
ATOM 811 C CA . LEU A 1 99 ? -30.070 0.559 38.232 1.00 97.69 99 LEU A CA 1
ATOM 812 C C . LEU A 1 99 ? -30.507 1.783 39.045 1.00 97.69 99 LEU A C 1
ATOM 814 O O . LEU A 1 99 ? -31.043 1.618 40.136 1.00 97.69 99 LEU A O 1
ATOM 818 N N . GLU A 1 100 ? -30.363 2.989 38.492 1.00 97.69 100 GLU A N 1
ATOM 819 C CA . GLU A 1 100 ? -30.801 4.236 39.134 1.00 97.69 100 GLU A CA 1
ATOM 820 C C . GLU A 1 100 ? -32.303 4.224 39.439 1.00 97.69 100 GLU A C 1
ATOM 822 O O . GLU A 1 100 ? -32.714 4.557 40.551 1.00 97.69 100 GLU A O 1
ATOM 827 N N . LYS A 1 101 ? -33.131 3.778 38.483 1.00 97.62 101 LYS A N 1
ATOM 828 C CA . LYS A 1 101 ? -34.581 3.631 38.688 1.00 97.62 101 LYS A CA 1
ATOM 829 C C . LYS A 1 101 ? -34.904 2.634 39.798 1.00 97.62 101 LYS A C 1
ATOM 831 O O . LYS A 1 101 ? -35.741 2.932 40.645 1.00 97.62 101 LYS A O 1
ATOM 836 N N . GLN A 1 102 ? -34.241 1.477 39.813 1.00 96.44 102 GLN A N 1
ATOM 837 C CA . GLN A 1 102 ? -34.460 0.459 40.840 1.00 96.44 102 GLN A CA 1
ATOM 838 C C . GLN A 1 102 ? -34.024 0.952 42.225 1.00 96.44 102 GLN A C 1
ATOM 840 O O . GLN A 1 102 ? -34.727 0.729 43.208 1.00 96.44 102 GLN A O 1
ATOM 845 N N . GLN A 1 103 ? -32.891 1.654 42.306 1.00 96.44 103 GLN A N 1
ATOM 846 C CA . GLN A 1 103 ? -32.395 2.239 43.548 1.00 96.44 103 GLN A CA 1
ATOM 847 C C . GLN A 1 103 ? -33.336 3.333 44.067 1.00 96.44 103 GLN A C 1
ATOM 849 O O . GLN A 1 103 ? -33.606 3.383 45.266 1.00 96.44 103 GLN A O 1
ATOM 854 N N . ALA A 1 104 ? -33.862 4.183 43.181 1.00 96.69 104 ALA A N 1
ATOM 855 C CA . ALA A 1 104 ? -34.840 5.205 43.539 1.00 96.69 104 ALA A CA 1
ATOM 856 C C . ALA A 1 104 ? -36.151 4.584 44.049 1.00 96.69 104 ALA A C 1
ATOM 858 O O . ALA A 1 104 ? -36.610 4.963 45.124 1.00 96.69 104 ALA A O 1
ATOM 859 N N . ALA A 1 105 ? -36.695 3.591 43.337 1.00 96.56 105 ALA A N 1
ATOM 860 C CA . ALA A 1 105 ? -37.914 2.887 43.738 1.00 96.56 105 ALA A CA 1
ATOM 861 C C . ALA A 1 105 ? -37.745 2.164 45.084 1.00 96.56 105 ALA A C 1
ATOM 863 O O . ALA A 1 105 ? -38.558 2.334 45.985 1.00 96.56 105 ALA A O 1
ATOM 864 N N . SER A 1 106 ? -36.644 1.427 45.267 1.00 94.94 106 SER A N 1
ATOM 865 C CA . SER A 1 106 ? -36.348 0.741 46.531 1.00 94.94 106 SER A CA 1
ATOM 866 C C . SER A 1 106 ? -36.172 1.722 47.694 1.00 94.94 106 SER A C 1
ATOM 868 O O . SER A 1 106 ? -36.649 1.466 48.800 1.00 94.94 106 SER A O 1
ATOM 870 N N . LYS A 1 107 ? -35.531 2.874 47.453 1.00 95.94 107 LYS A N 1
ATOM 871 C CA . LYS A 1 107 ? -35.410 3.939 48.453 1.00 95.94 107 LYS A CA 1
ATOM 872 C C . LYS A 1 107 ? -36.778 4.512 48.824 1.00 95.94 107 LYS A C 1
ATOM 874 O O . LYS A 1 107 ? -37.030 4.716 50.005 1.00 95.94 107 LYS A O 1
ATOM 879 N N . GLU A 1 108 ? -37.653 4.756 47.853 1.00 96.00 108 GLU A N 1
ATOM 880 C CA . GLU A 1 108 ? -39.014 5.247 48.098 1.00 96.00 108 GLU A CA 1
ATOM 881 C C . GLU A 1 108 ? -39.849 4.239 48.901 1.00 96.00 108 GLU A C 1
ATOM 883 O O . GLU A 1 108 ? -40.430 4.607 49.923 1.00 96.00 108 GLU A O 1
ATOM 888 N N . GLU A 1 109 ? -39.844 2.960 48.515 1.00 95.12 109 GLU A N 1
ATOM 889 C CA . GLU A 1 109 ? -40.512 1.889 49.266 1.00 95.12 109 GLU A CA 1
ATOM 890 C C . GLU A 1 109 ? -39.997 1.800 50.708 1.00 95.12 109 GLU A C 1
ATOM 892 O O . GLU A 1 109 ? -40.788 1.692 51.650 1.00 95.12 109 GLU A O 1
ATOM 897 N N . LEU A 1 110 ? -38.679 1.908 50.899 1.00 92.12 110 LEU A N 1
ATOM 898 C CA . LEU A 1 110 ? -38.068 1.908 52.223 1.00 92.12 110 LEU A CA 1
ATOM 899 C C . LEU A 1 110 ? -38.529 3.107 53.062 1.00 92.12 110 LEU A C 1
ATOM 901 O O . LEU A 1 110 ? -38.844 2.937 54.240 1.00 92.12 110 LEU A O 1
ATOM 905 N N . GLU A 1 111 ? -38.602 4.305 52.483 1.00 92.06 111 GLU A N 1
ATOM 906 C CA . GLU A 1 111 ? -39.110 5.491 53.181 1.00 92.06 111 GLU A CA 1
ATOM 907 C C . GLU A 1 111 ? -40.602 5.362 53.529 1.00 92.06 111 GLU A C 1
ATOM 909 O O . GLU A 1 111 ? -41.011 5.758 54.622 1.00 92.06 111 GLU A O 1
ATOM 914 N N . VAL A 1 112 ? -41.416 4.723 52.680 1.00 94.12 112 VAL A N 1
ATOM 915 C CA . VAL A 1 112 ? -42.819 4.401 53.001 1.00 94.12 112 VAL A CA 1
ATOM 916 C C . VAL A 1 112 ? -42.908 3.438 54.188 1.00 94.12 112 VAL A C 1
ATOM 918 O O . VAL A 1 112 ? -43.705 3.659 55.106 1.00 94.12 112 VAL A O 1
ATOM 921 N N . VAL A 1 113 ? -42.094 2.377 54.200 1.00 90.69 113 VAL A N 1
ATOM 922 C CA . VAL A 1 113 ? -42.038 1.415 55.313 1.00 90.69 113 VAL A CA 1
ATOM 923 C C . VAL A 1 113 ? -41.590 2.108 56.598 1.00 90.69 113 VAL A C 1
ATOM 925 O O . VAL A 1 113 ? -42.253 1.956 57.625 1.00 90.69 113 VAL A O 1
ATOM 928 N N . LYS A 1 114 ? -40.533 2.926 56.543 1.00 90.00 114 LYS A N 1
ATOM 929 C CA . LYS A 1 114 ? -40.081 3.738 57.683 1.00 90.00 114 LYS A CA 1
ATOM 930 C C . LYS A 1 114 ? -41.182 4.669 58.177 1.00 90.00 114 LYS A C 1
ATOM 932 O O . LYS A 1 114 ? -41.432 4.718 59.377 1.00 90.00 114 LYS A O 1
ATOM 937 N N . GLY A 1 115 ? -41.889 5.356 57.281 1.00 89.31 115 GLY A N 1
ATOM 938 C CA . GLY A 1 115 ? -43.007 6.229 57.637 1.00 89.31 115 GLY A CA 1
ATOM 939 C C . GLY A 1 115 ? -44.104 5.488 58.407 1.00 89.31 115 GLY A C 1
ATOM 940 O O . GLY A 1 115 ? -44.531 5.940 59.470 1.00 89.31 115 GLY A O 1
ATOM 941 N N . LYS A 1 116 ? -44.506 4.303 57.929 1.00 90.31 116 LYS A N 1
ATOM 942 C CA . LYS A 1 116 ? -45.482 3.440 58.621 1.00 90.31 116 LYS A CA 1
ATOM 943 C C . LYS A 1 116 ? -44.959 2.927 59.968 1.00 90.31 116 LYS A C 1
ATOM 945 O O . LYS A 1 116 ? -45.705 2.926 60.944 1.00 90.31 116 LYS A O 1
ATOM 950 N N . MET A 1 117 ? -43.690 2.524 60.034 1.00 88.12 117 MET A N 1
ATOM 951 C CA . MET A 1 117 ? -43.032 2.059 61.260 1.00 88.12 117 MET A CA 1
ATOM 952 C C . MET A 1 117 ? -43.004 3.154 62.334 1.00 88.12 117 MET A C 1
ATOM 954 O O . MET A 1 117 ? -43.369 2.896 63.478 1.00 88.12 117 MET A O 1
ATOM 958 N N . MET A 1 118 ? -42.641 4.383 61.961 1.00 85.75 118 MET A N 1
ATOM 959 C CA . MET A 1 118 ? -42.585 5.523 62.881 1.00 85.75 118 MET A CA 1
ATOM 960 C C . MET A 1 118 ? -43.977 6.028 63.296 1.00 85.75 118 MET A C 1
ATOM 962 O O . MET A 1 118 ? -44.117 6.612 64.366 1.00 85.75 118 MET A O 1
ATOM 966 N N . ALA A 1 119 ? -45.019 5.785 62.493 1.00 89.56 119 ALA A N 1
ATOM 967 C CA . ALA A 1 119 ? -46.406 6.085 62.864 1.00 89.56 119 ALA A CA 1
ATOM 968 C C . ALA A 1 119 ? -46.983 5.103 63.908 1.00 89.56 119 ALA A C 1
ATOM 970 O O . ALA A 1 119 ? -47.981 5.408 64.566 1.00 89.56 119 ALA A O 1
ATOM 971 N N . CYS A 1 120 ? -46.369 3.929 64.084 1.00 89.12 120 CYS A N 1
ATOM 972 C CA . CYS A 1 120 ? -46.758 2.956 65.099 1.00 89.12 120 CYS A CA 1
ATOM 973 C C . CYS A 1 120 ? -46.060 3.248 66.437 1.00 89.12 120 CYS A C 1
ATOM 975 O O . CYS A 1 120 ? -44.833 3.206 66.533 1.00 89.12 120 CYS A O 1
ATOM 977 N N . LYS A 1 121 ? -46.847 3.468 67.500 1.00 86.25 121 LYS A N 1
ATOM 978 C CA . LYS A 1 121 ? -46.332 3.803 68.843 1.00 86.25 121 LYS A CA 1
ATOM 979 C C . LYS A 1 121 ? -45.367 2.748 69.401 1.00 86.25 121 LYS A C 1
ATOM 981 O O . LYS A 1 121 ? -44.335 3.110 69.936 1.00 86.25 121 LYS A O 1
ATOM 986 N N . HIS A 1 122 ? -45.671 1.457 69.233 1.00 82.56 122 HIS A N 1
ATOM 987 C CA . HIS A 1 122 ? -44.817 0.373 69.734 1.00 82.56 122 HIS A CA 1
ATOM 988 C C . HIS A 1 122 ? -43.533 0.198 68.902 1.00 82.56 122 HIS A C 1
ATOM 990 O O . HIS A 1 122 ? -42.468 -0.070 69.449 1.00 82.56 122 HIS A O 1
ATOM 996 N N . CYS A 1 123 ? -43.603 0.387 67.580 1.00 84.69 123 CYS A N 1
ATOM 997 C CA . CYS A 1 123 ? -42.446 0.217 66.696 1.00 84.69 123 CYS A CA 1
ATOM 998 C C . CYS A 1 123 ? -41.464 1.400 66.760 1.00 84.69 123 CYS A C 1
ATOM 1000 O O . CYS A 1 123 ? -40.258 1.182 66.679 1.00 84.69 123 CYS A O 1
ATOM 1002 N N . SER A 1 124 ? -41.948 2.632 66.949 1.00 84.62 124 SER A N 1
ATOM 1003 C CA . SER A 1 124 ? -41.105 3.837 67.062 1.00 84.62 124 SER A CA 1
ATOM 1004 C C . SER A 1 124 ? -40.148 3.800 68.269 1.00 84.62 124 SER A C 1
ATOM 1006 O O . SER A 1 124 ? -39.063 4.394 68.233 1.00 84.62 124 SER A O 1
ATOM 1008 N N . ASP A 1 125 ? -40.519 3.087 69.334 1.00 82.19 125 ASP A N 1
ATOM 1009 C CA . ASP A 1 125 ? -39.679 2.926 70.526 1.00 82.19 125 ASP A CA 1
ATOM 1010 C C . ASP A 1 125 ? -38.590 1.858 70.327 1.00 82.19 125 ASP A C 1
ATOM 1012 O O . ASP A 1 125 ? -37.492 1.989 70.867 1.00 82.19 125 ASP A O 1
ATOM 1016 N N . ILE A 1 126 ? -38.854 0.850 69.487 1.00 83.44 126 ILE A N 1
ATOM 1017 C CA . ILE A 1 126 ? -37.945 -0.275 69.208 1.00 83.44 126 ILE A CA 1
ATOM 1018 C C . ILE A 1 126 ? -36.945 0.057 68.088 1.00 83.44 126 ILE A C 1
ATOM 1020 O O . ILE A 1 126 ? -35.806 -0.408 68.132 1.00 83.44 126 ILE A O 1
ATOM 1024 N N . PHE A 1 127 ? -37.328 0.871 67.101 1.00 81.50 127 PHE A N 1
ATOM 1025 C CA . PHE A 1 127 ? -36.507 1.181 65.923 1.00 81.50 127 PHE A CA 1
ATOM 1026 C C . PHE A 1 127 ? -36.066 2.656 65.872 1.00 81.50 127 PHE A C 1
ATOM 1028 O O . PHE A 1 127 ? -36.727 3.553 66.401 1.00 81.50 127 PHE A O 1
ATOM 1035 N N . SER A 1 128 ? -34.909 2.926 65.263 1.00 81.50 128 SER A N 1
ATOM 1036 C CA . SER A 1 128 ? -34.399 4.273 64.977 1.00 81.50 128 SER A CA 1
ATOM 1037 C C . SER A 1 128 ? -35.013 4.852 63.699 1.00 81.50 128 SER A C 1
ATOM 1039 O O . SER A 1 128 ? -35.618 4.132 62.904 1.00 81.50 128 SER A O 1
ATOM 1041 N N . LYS A 1 129 ? -34.839 6.165 63.476 1.00 75.75 129 LYS A N 1
ATOM 1042 C CA . LYS A 1 129 ? -35.305 6.848 62.251 1.00 75.75 129 LYS A CA 1
ATOM 1043 C C . LYS A 1 129 ? -34.648 6.282 60.986 1.00 75.75 129 LYS A C 1
ATOM 1045 O O . LYS A 1 129 ? -35.209 6.355 59.898 1.00 75.75 129 LYS A O 1
ATOM 1050 N N . GLU A 1 130 ? -33.478 5.680 61.142 1.00 78.94 130 GLU A N 1
ATOM 1051 C CA . GLU A 1 130 ? -32.698 5.030 60.095 1.00 78.94 130 GLU A CA 1
ATOM 1052 C C . GLU A 1 130 ? -33.173 3.591 59.820 1.00 78.94 130 GLU A C 1
ATOM 1054 O O . GLU A 1 130 ? -32.727 2.989 58.847 1.00 78.94 130 GLU A O 1
ATOM 1059 N N . GLY A 1 131 ? -34.108 3.054 60.617 1.00 69.69 131 GLY A N 1
ATOM 1060 C CA . GLY A 1 131 ? -34.629 1.687 60.487 1.00 69.69 131 GLY A CA 1
ATOM 1061 C C . GLY A 1 131 ? -33.858 0.634 61.287 1.00 69.69 131 GLY A C 1
ATOM 1062 O O . GLY A 1 131 ? -34.177 -0.548 61.194 1.00 69.69 131 GLY A O 1
ATOM 1063 N N . ALA A 1 132 ? -32.857 1.033 62.077 1.00 78.25 132 ALA A N 1
ATOM 1064 C CA . ALA A 1 132 ? -32.065 0.115 62.891 1.00 78.25 132 ALA A CA 1
ATOM 1065 C C . ALA A 1 132 ? -32.762 -0.199 64.225 1.00 78.25 132 ALA A C 1
ATOM 1067 O O . ALA A 1 132 ? -33.349 0.684 64.849 1.00 78.25 132 ALA A O 1
ATOM 1068 N N . LEU A 1 133 ? -32.681 -1.449 64.685 1.00 75.44 133 LEU A N 1
ATOM 1069 C CA . LEU A 1 133 ? -33.156 -1.842 66.016 1.00 75.44 133 LEU A CA 1
ATOM 1070 C C . LEU A 1 133 ? -32.334 -1.127 67.100 1.00 75.44 133 LEU A C 1
ATOM 1072 O O . LEU A 1 133 ? -31.106 -1.165 67.083 1.00 75.44 133 LEU A O 1
ATOM 1076 N N . LYS A 1 134 ? -33.007 -0.512 68.075 1.00 72.38 134 LYS A N 1
ATOM 1077 C CA . LYS A 1 134 ? -32.389 0.171 69.227 1.00 72.38 134 LYS A CA 1
ATOM 1078 C C . LYS A 1 134 ? -31.950 -0.788 70.341 1.00 72.38 134 LYS A C 1
ATOM 1080 O O . LYS A 1 134 ? -31.500 -0.342 71.393 1.00 72.38 134 LYS A O 1
ATOM 1085 N N . VAL A 1 135 ? -32.087 -2.097 70.139 1.00 56.22 135 VAL A N 1
ATOM 1086 C CA . VAL A 1 135 ? -31.752 -3.110 71.145 1.00 56.22 135 VAL A CA 1
ATOM 1087 C C . VAL A 1 135 ? -30.264 -3.445 71.065 1.00 56.22 135 VAL A C 1
ATOM 1089 O O . VAL A 1 135 ? -29.765 -3.898 70.036 1.00 56.22 135 VAL A O 1
ATOM 1092 N N . ALA A 1 136 ? -29.561 -3.227 72.177 1.00 50.31 136 ALA A N 1
ATOM 1093 C CA . ALA A 1 136 ? -28.218 -3.736 72.401 1.00 50.31 136 ALA A CA 1
ATOM 1094 C C . ALA A 1 136 ? -28.199 -5.272 72.270 1.00 50.31 136 ALA A C 1
ATOM 1096 O O . ALA A 1 136 ? -28.969 -5.953 72.938 1.00 50.31 136 ALA A O 1
ATOM 1097 N N . ALA A 1 137 ? -27.313 -5.770 71.403 1.00 53.09 137 ALA A N 1
ATOM 1098 C CA . ALA A 1 137 ? -26.754 -7.123 71.348 1.00 53.09 137 ALA A CA 1
ATOM 1099 C C . ALA A 1 137 ? -27.667 -8.292 71.778 1.00 53.09 137 ALA A C 1
ATOM 1101 O O . ALA A 1 137 ? -27.672 -8.669 72.946 1.00 53.09 137 ALA A O 1
ATOM 1102 N N . ILE A 1 138 ? -28.321 -8.963 70.820 1.00 41.38 138 ILE A N 1
ATOM 1103 C CA . ILE A 1 138 ? -28.753 -10.361 70.996 1.00 41.38 138 ILE A CA 1
ATOM 1104 C C . ILE A 1 138 ? -28.409 -11.168 69.731 1.00 41.38 138 ILE A C 1
ATOM 1106 O O . ILE A 1 138 ? -28.983 -10.965 68.665 1.00 41.38 138 ILE A O 1
ATOM 1110 N N . SER A 1 139 ? -27.415 -12.042 69.909 1.00 44.75 139 SER A N 1
ATOM 1111 C CA . SER A 1 139 ? -27.133 -13.323 69.241 1.00 44.75 139 SER A CA 1
ATOM 1112 C C . SER A 1 139 ? -27.187 -13.406 67.708 1.00 44.75 139 SER A C 1
ATOM 1114 O O . SER A 1 139 ? -28.205 -13.744 67.110 1.00 44.75 139 SER A O 1
ATOM 1116 N N . ARG A 1 140 ? -26.015 -13.238 67.079 1.00 46.41 140 ARG A N 1
ATOM 1117 C CA . ARG A 1 140 ? -25.685 -13.779 65.750 1.00 46.41 140 ARG A CA 1
ATOM 1118 C C . ARG A 1 140 ? -24.766 -14.991 65.926 1.00 46.41 140 ARG A C 1
ATOM 1120 O O . ARG A 1 140 ? -23.554 -14.836 65.875 1.00 46.41 140 ARG A O 1
ATOM 1127 N N . GLU A 1 141 ? -25.331 -16.175 66.130 1.00 44.22 141 GLU A N 1
ATOM 1128 C CA . GLU A 1 141 ? -24.565 -17.433 66.013 1.00 44.22 141 GLU A CA 1
ATOM 1129 C C . GLU A 1 141 ? -25.070 -18.338 64.877 1.00 44.22 141 GLU A C 1
ATOM 1131 O O . GLU A 1 141 ? -24.334 -19.212 64.446 1.00 44.22 141 GLU A O 1
ATOM 1136 N N . ASP A 1 142 ? -26.233 -18.051 64.276 1.00 43.22 142 ASP A N 1
ATOM 1137 C CA . ASP A 1 142 ? -26.802 -18.881 63.195 1.00 43.22 142 ASP A CA 1
ATOM 1138 C C . ASP A 1 142 ? -26.650 -18.277 61.776 1.00 43.22 142 ASP A C 1
ATOM 1140 O O . ASP A 1 142 ? -26.821 -18.956 60.775 1.00 43.22 142 ASP A O 1
ATOM 1144 N N . GLN A 1 143 ? -26.246 -17.002 61.654 1.00 49.00 143 GLN A N 1
ATOM 1145 C CA . GLN A 1 143 ? -25.914 -16.360 60.358 1.00 49.00 143 GLN A CA 1
ATOM 1146 C C . GLN A 1 143 ? -24.425 -16.467 59.979 1.00 49.00 143 GLN A C 1
ATOM 1148 O O . GLN A 1 143 ? -24.016 -15.969 58.932 1.00 49.00 143 GLN A O 1
ATOM 1153 N N . GLY A 1 144 ? -23.590 -17.043 60.848 1.00 51.75 144 GLY A N 1
ATOM 1154 C CA . GLY A 1 144 ? -22.134 -17.046 60.681 1.00 51.75 144 GLY A CA 1
ATOM 1155 C C . GLY A 1 144 ? -21.622 -18.024 59.624 1.00 51.75 144 GLY A C 1
ATOM 1156 O O . GLY A 1 144 ? -20.553 -17.788 59.078 1.00 51.75 144 GLY A O 1
ATOM 1157 N N . ILE A 1 145 ? -22.378 -19.084 59.329 1.00 55.12 145 ILE A N 1
ATOM 1158 C CA . ILE A 1 145 ? -21.926 -20.183 58.465 1.00 55.12 145 ILE A CA 1
ATOM 1159 C C . ILE A 1 145 ? -22.197 -19.863 56.982 1.00 55.12 145 ILE A C 1
ATOM 1161 O O . ILE A 1 145 ? -21.272 -19.918 56.180 1.00 55.12 145 ILE A O 1
ATOM 1165 N N . GLU A 1 146 ? -23.402 -19.401 56.616 1.00 54.25 146 GLU A N 1
ATOM 1166 C CA . GLU A 1 146 ? -23.710 -19.049 55.211 1.00 54.25 146 GLU A CA 1
ATOM 1167 C C . GLU A 1 146 ? -22.951 -17.807 54.702 1.00 54.25 146 GLU A C 1
ATOM 1169 O O . GLU A 1 146 ? -22.548 -17.753 53.541 1.00 54.25 146 GLU A O 1
ATOM 1174 N N . LEU A 1 147 ? -22.699 -16.812 55.565 1.00 58.47 147 LEU A N 1
ATOM 1175 C CA . LEU A 1 147 ? -21.924 -15.618 55.197 1.00 58.47 147 LEU A CA 1
ATOM 1176 C C . LEU A 1 147 ? -20.429 -15.911 55.005 1.00 58.47 147 LEU A C 1
ATOM 1178 O O . LEU A 1 147 ? -19.756 -15.185 54.268 1.00 58.47 147 LEU A O 1
ATOM 1182 N N . ASP A 1 148 ? -19.893 -16.927 55.685 1.00 64.69 148 ASP A N 1
ATOM 1183 C CA . ASP A 1 148 ? -18.490 -17.326 55.539 1.00 64.69 148 ASP A CA 1
ATOM 1184 C C . ASP A 1 148 ? -18.276 -18.098 54.228 1.00 64.69 148 ASP A C 1
ATOM 1186 O O . ASP A 1 148 ? -17.330 -17.794 53.497 1.00 64.69 148 ASP A O 1
ATOM 1190 N N . ASP A 1 149 ? -19.225 -18.964 53.849 1.00 72.12 149 ASP A N 1
ATOM 1191 C CA . ASP A 1 149 ? -19.227 -19.668 52.559 1.00 72.12 149 ASP A CA 1
ATOM 1192 C C . ASP A 1 149 ? -19.338 -18.703 51.361 1.00 72.12 149 ASP A C 1
ATOM 1194 O O . ASP A 1 149 ? -18.595 -18.819 50.379 1.00 72.12 149 ASP A O 1
ATOM 1198 N N . GLU A 1 150 ? -20.219 -17.698 51.431 1.00 77.44 150 GLU A N 1
ATOM 1199 C CA . GLU A 1 150 ? -20.366 -16.697 50.363 1.00 77.44 150 GLU A CA 1
ATOM 1200 C C . GLU A 1 150 ? -19.118 -15.804 50.242 1.00 77.44 150 GLU A C 1
ATOM 1202 O O . GLU A 1 150 ? -18.632 -15.514 49.143 1.00 77.44 150 GLU A O 1
ATOM 1207 N N . LYS A 1 151 ? -18.526 -15.423 51.376 1.00 80.12 151 LYS A N 1
ATOM 1208 C CA . LYS A 1 151 ? -17.270 -14.668 51.436 1.00 80.12 151 LYS A CA 1
ATOM 1209 C C . LYS A 1 151 ? -16.093 -15.467 50.877 1.00 80.12 151 LYS A C 1
ATOM 1211 O O . LYS A 1 151 ? -15.242 -14.893 50.190 1.00 80.12 151 LYS A O 1
ATOM 1216 N N . ASP A 1 152 ? -16.017 -16.764 51.147 1.00 85.38 152 ASP A N 1
ATOM 1217 C CA . ASP A 1 152 ? -14.962 -17.621 50.609 1.00 85.38 152 ASP A CA 1
ATOM 1218 C C . ASP A 1 152 ? -15.153 -17.911 49.115 1.00 85.38 152 ASP A C 1
ATOM 1220 O O . ASP A 1 152 ? -14.168 -17.912 48.366 1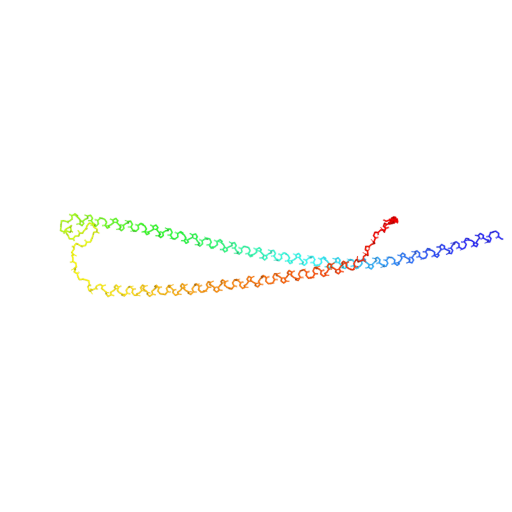.00 85.38 152 ASP A O 1
ATOM 1224 N N . SER A 1 153 ? -16.400 -18.010 48.649 1.00 86.19 153 SER A N 1
ATOM 1225 C CA . SER A 1 153 ? -16.741 -18.044 47.222 1.00 86.19 153 SER A CA 1
ATOM 1226 C C . SER A 1 153 ? -16.294 -16.767 46.496 1.00 86.19 153 SER A C 1
ATOM 1228 O O . SER A 1 153 ? -15.577 -16.838 45.493 1.00 86.19 153 SER A O 1
ATOM 1230 N N . LEU A 1 154 ? -16.595 -15.587 47.049 1.00 87.69 154 LEU A N 1
ATOM 1231 C CA . LEU A 1 154 ? -16.172 -14.301 46.484 1.00 87.69 154 LEU A CA 1
ATOM 1232 C C . LEU A 1 154 ? -14.645 -14.146 46.463 1.00 87.69 154 LEU A C 1
ATOM 1234 O O . LEU A 1 154 ? -14.084 -13.692 45.466 1.00 87.69 154 LEU A O 1
ATOM 1238 N N . LYS A 1 155 ? -13.934 -14.571 47.516 1.00 88.38 155 LYS A N 1
ATOM 1239 C CA . LYS A 1 155 ? -12.456 -14.588 47.518 1.00 88.38 155 LYS A CA 1
ATOM 1240 C C . LYS A 1 155 ? -11.876 -15.545 46.478 1.00 88.38 155 LYS A C 1
ATOM 1242 O O . LYS A 1 155 ? -10.767 -15.310 45.995 1.00 88.38 155 LYS A O 1
ATOM 1247 N N . LYS A 1 156 ? -12.560 -16.655 46.189 1.00 93.00 156 LYS A N 1
ATOM 1248 C CA . LYS A 1 156 ? -12.140 -17.604 45.154 1.00 93.00 156 LYS A CA 1
ATOM 1249 C C . LYS A 1 156 ? -12.304 -16.979 43.769 1.00 93.00 156 LYS A C 1
ATOM 1251 O O . LYS A 1 156 ? -11.339 -16.979 43.014 1.00 93.00 156 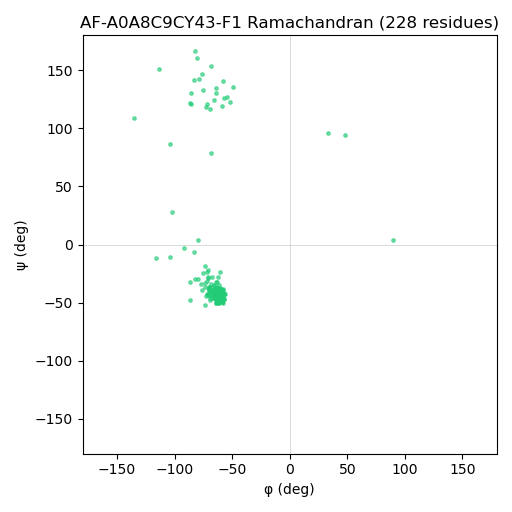LYS A O 1
ATOM 1256 N N . GLN A 1 157 ? -13.454 -16.363 43.495 1.00 90.50 157 GLN A N 1
ATOM 1257 C CA . GLN A 1 157 ? -13.696 -15.628 42.249 1.00 90.50 157 GLN A CA 1
ATOM 1258 C C . GLN A 1 157 ? -12.723 -14.460 42.061 1.00 90.50 157 GLN A C 1
ATOM 1260 O O . GLN A 1 157 ? -12.233 -14.243 40.957 1.00 90.50 157 GLN A O 1
ATOM 1265 N N . LEU A 1 158 ? -12.391 -13.738 43.137 1.00 90.88 158 LEU A N 1
ATOM 1266 C CA . LEU A 1 158 ? -11.394 -12.668 43.093 1.00 90.88 158 LEU A CA 1
ATOM 1267 C C . LEU A 1 158 ? -10.025 -13.204 42.653 1.00 90.88 158 LEU A C 1
ATOM 1269 O O . LEU A 1 158 ? -9.422 -12.653 41.739 1.00 90.88 158 LEU A O 1
ATOM 1273 N N . ARG A 1 159 ? -9.568 -14.313 43.251 1.00 93.50 159 ARG A N 1
ATOM 1274 C CA . ARG A 1 159 ? -8.298 -14.957 42.880 1.00 93.50 159 ARG A CA 1
ATOM 1275 C C . ARG A 1 159 ? -8.295 -15.473 41.444 1.00 93.50 159 ARG A C 1
ATOM 1277 O O . ARG A 1 159 ? -7.273 -15.397 40.772 1.00 93.50 159 ARG A O 1
ATOM 1284 N N . GLU A 1 160 ? -9.419 -16.002 40.980 1.00 93.88 160 GLU A N 1
ATOM 1285 C CA . GLU A 1 160 ? -9.570 -16.503 39.612 1.00 93.88 160 GLU A CA 1
ATOM 1286 C C . GLU A 1 160 ? -9.498 -15.351 38.598 1.00 93.88 160 GLU A C 1
ATOM 1288 O O . GLU A 1 160 ? -8.689 -15.394 37.674 1.00 93.88 160 GLU A O 1
ATOM 1293 N N . MET A 1 161 ? -10.208 -14.249 38.862 1.00 95.12 161 MET A N 1
ATOM 1294 C CA . MET A 1 161 ? -10.123 -13.013 38.074 1.00 95.12 161 MET A CA 1
ATOM 1295 C C . MET A 1 161 ? -8.719 -12.388 38.097 1.00 95.12 161 MET A C 1
ATOM 1297 O O . MET A 1 161 ? -8.244 -11.881 37.081 1.00 95.12 161 MET A O 1
ATOM 1301 N N . GLU A 1 162 ? -8.026 -12.417 39.238 1.00 92.12 162 GLU A N 1
ATOM 1302 C CA . GLU A 1 162 ? -6.635 -11.957 39.346 1.00 92.12 162 GLU A CA 1
ATOM 1303 C C . GLU A 1 162 ? -5.686 -12.803 38.485 1.00 92.12 162 GLU A C 1
ATOM 1305 O O . GLU A 1 162 ? -4.784 -12.256 37.840 1.00 92.12 162 GLU A O 1
ATOM 1310 N N . LEU A 1 163 ? -5.906 -14.120 38.435 1.00 96.81 163 LEU A N 1
ATOM 1311 C CA . LEU A 1 163 ? -5.117 -15.044 37.625 1.00 96.81 163 LEU A CA 1
ATOM 1312 C C . LEU A 1 163 ? -5.368 -14.832 36.126 1.00 96.81 163 LEU A C 1
ATOM 1314 O O . LEU A 1 163 ? -4.413 -14.702 35.358 1.00 96.81 163 LEU A O 1
ATOM 1318 N N . GLU A 1 164 ? -6.632 -14.708 35.716 1.00 94.94 164 GLU A N 1
ATOM 1319 C CA . GLU A 1 164 ? -7.013 -14.388 34.334 1.00 94.94 164 GLU A CA 1
ATOM 1320 C C . GLU A 1 164 ? -6.446 -13.036 33.887 1.00 94.94 164 GLU A C 1
ATOM 1322 O O . GLU A 1 164 ? -5.937 -12.893 32.768 1.00 94.94 164 GLU A O 1
ATOM 1327 N N . LEU A 1 165 ? -6.458 -12.039 34.777 1.00 96.38 165 LEU A N 1
ATOM 1328 C CA . LEU A 1 165 ? -5.859 -10.736 34.516 1.00 96.38 165 LEU A CA 1
ATOM 1329 C C . LEU A 1 165 ? -4.341 -10.844 34.335 1.00 96.38 165 LEU A C 1
ATOM 1331 O O . LEU A 1 165 ? -3.791 -10.216 33.427 1.00 96.38 165 LEU A O 1
ATOM 1335 N N . ALA A 1 166 ? -3.652 -11.618 35.175 1.00 97.00 166 ALA A N 1
ATOM 1336 C CA . ALA A 1 166 ? -2.216 -11.852 35.040 1.00 97.00 166 ALA A CA 1
ATOM 1337 C C . ALA A 1 166 ? -1.884 -12.566 33.720 1.00 97.00 166 ALA A C 1
ATOM 1339 O O . ALA A 1 166 ? -0.958 -12.157 33.015 1.00 97.00 166 ALA A O 1
ATOM 1340 N N . GLN A 1 167 ? -2.679 -13.565 33.340 1.00 96.50 167 GLN A N 1
ATOM 1341 C CA . GLN A 1 167 ? -2.509 -14.310 32.096 1.00 96.50 167 GLN A CA 1
ATOM 1342 C C . GLN A 1 167 ? -2.756 -13.430 30.862 1.00 96.50 167 GLN A C 1
ATOM 1344 O O . GLN A 1 167 ? -1.953 -13.427 29.930 1.00 96.50 167 GLN A O 1
ATOM 1349 N N . THR A 1 168 ? -3.798 -12.597 30.889 1.00 95.56 168 THR A N 1
ATOM 1350 C CA . THR A 1 168 ? -4.088 -11.629 29.819 1.00 95.56 168 THR A CA 1
ATOM 1351 C C . THR A 1 168 ? -2.988 -10.571 29.708 1.00 95.56 168 THR A C 1
ATOM 1353 O O . THR A 1 168 ? -2.570 -10.209 28.607 1.00 95.56 168 THR A O 1
ATOM 1356 N N . LYS A 1 169 ? -2.464 -10.086 30.844 1.00 97.94 169 LYS A N 1
ATOM 1357 C CA . LYS A 1 169 ? -1.316 -9.165 30.864 1.00 97.94 169 LYS A CA 1
ATOM 1358 C C . LYS A 1 169 ? -0.071 -9.803 30.254 1.00 97.94 169 LYS A C 1
ATOM 1360 O O . LYS A 1 169 ? 0.625 -9.124 29.503 1.00 97.94 169 LYS A O 1
ATOM 1365 N N . LEU A 1 170 ? 0.193 -11.079 30.537 1.00 98.12 170 LEU A N 1
ATOM 1366 C CA . LEU A 1 170 ? 1.312 -11.806 29.940 1.00 98.12 170 LEU A CA 1
ATOM 1367 C C . LEU A 1 170 ? 1.145 -11.918 28.418 1.00 98.12 170 LEU A C 1
ATOM 1369 O O . LEU A 1 170 ? 2.042 -11.504 27.688 1.00 98.12 170 LEU A O 1
ATOM 1373 N N . GLN A 1 171 ? -0.026 -12.351 27.939 1.00 96.31 171 GLN A N 1
ATOM 1374 C CA . GLN A 1 171 ? -0.312 -12.425 26.499 1.00 96.31 171 GLN A CA 1
ATOM 1375 C C . GLN A 1 171 ? -0.165 -11.069 25.800 1.00 96.31 171 GLN A C 1
ATOM 1377 O O . GLN A 1 171 ? 0.346 -10.987 24.683 1.00 96.31 171 GLN A O 1
ATOM 1382 N N . LEU A 1 172 ? -0.570 -9.979 26.459 1.00 97.12 172 LEU A N 1
ATOM 1383 C CA . LEU A 1 172 ? -0.390 -8.632 25.925 1.00 97.12 172 LEU A CA 1
ATOM 1384 C C . LEU A 1 172 ? 1.094 -8.258 25.792 1.00 97.12 172 LEU A C 1
ATOM 1386 O O . LEU A 1 172 ? 1.476 -7.634 24.801 1.00 97.12 172 LEU A O 1
ATOM 1390 N N . VAL A 1 173 ? 1.927 -8.607 26.776 1.00 98.38 173 VAL A N 1
ATOM 1391 C CA . VAL A 1 173 ? 3.377 -8.369 26.718 1.00 98.38 173 VAL A CA 1
ATOM 1392 C C . VAL A 1 173 ? 4.008 -9.197 25.600 1.00 98.38 173 VAL A C 1
ATOM 1394 O O . VAL A 1 173 ? 4.749 -8.642 24.794 1.00 98.38 173 VAL A O 1
ATOM 1397 N N . GLU A 1 174 ? 3.657 -10.477 25.483 1.00 97.00 174 GLU A N 1
ATOM 1398 C CA . GLU A 1 174 ? 4.136 -11.356 24.408 1.00 97.00 174 GLU A CA 1
ATOM 1399 C C . GLU A 1 174 ? 3.761 -10.817 23.022 1.00 97.00 174 GLU A C 1
ATOM 1401 O O . GLU A 1 174 ? 4.612 -10.726 22.133 1.00 97.00 174 GLU A O 1
ATOM 1406 N N . ALA A 1 175 ? 2.512 -10.375 22.851 1.00 96.00 175 ALA A N 1
ATOM 1407 C CA . ALA A 1 175 ? 2.050 -9.759 21.614 1.00 96.00 175 A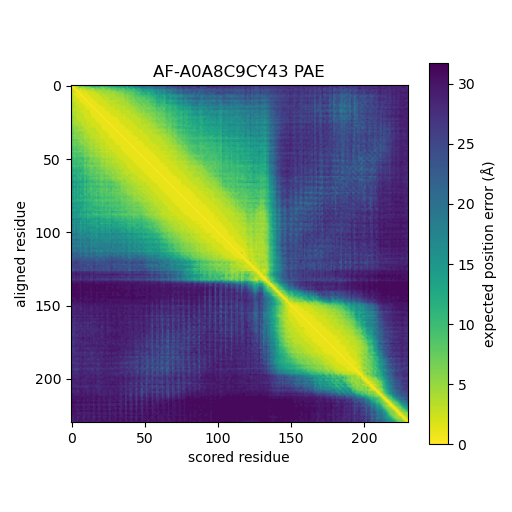LA A CA 1
ATOM 1408 C C . ALA A 1 175 ? 2.817 -8.465 21.297 1.00 96.00 175 ALA A C 1
ATOM 1410 O O . ALA A 1 175 ? 3.242 -8.266 20.158 1.00 96.00 175 ALA A O 1
ATOM 1411 N N . LYS A 1 176 ? 3.053 -7.600 22.293 1.00 96.44 176 LYS A N 1
ATOM 1412 C CA . LYS A 1 176 ? 3.846 -6.372 22.116 1.00 96.44 176 LYS A CA 1
ATOM 1413 C C . LYS A 1 176 ? 5.294 -6.667 21.732 1.00 96.44 176 LYS A C 1
ATOM 1415 O O . LYS A 1 176 ? 5.800 -6.039 20.805 1.00 96.44 176 LYS A O 1
ATOM 1420 N N . CYS A 1 177 ? 5.937 -7.633 22.384 1.00 97.31 177 CYS A N 1
ATOM 1421 C CA . CYS A 1 177 ? 7.286 -8.067 22.022 1.00 97.31 177 CYS A CA 1
ATOM 1422 C C . CYS A 1 177 ? 7.325 -8.624 20.596 1.00 97.31 177 CYS A C 1
ATOM 1424 O O . CYS A 1 177 ? 8.244 -8.314 19.840 1.00 97.31 177 CYS A O 1
ATOM 1426 N N . LYS A 1 178 ? 6.302 -9.385 20.185 1.00 97.56 178 LYS A N 1
ATOM 1427 C CA . LY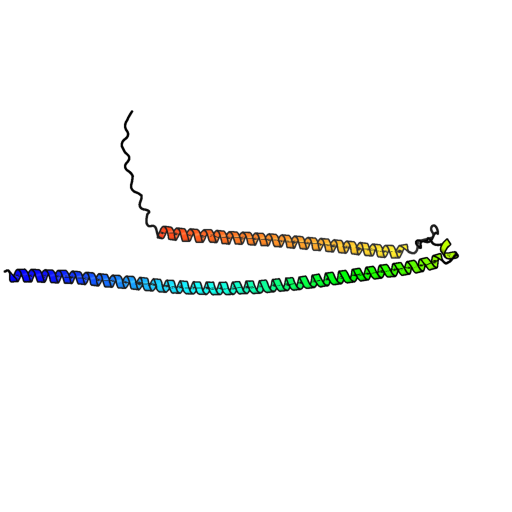S A 1 178 ? 6.217 -9.903 18.817 1.00 97.56 178 LYS A CA 1
ATOM 1428 C C . LYS A 1 178 ? 6.066 -8.790 17.781 1.00 97.56 178 LYS A C 1
ATOM 1430 O O . LYS A 1 178 ? 6.684 -8.871 16.723 1.00 97.56 178 LYS A O 1
ATOM 1435 N N . ILE A 1 179 ? 5.274 -7.761 18.081 1.00 96.19 179 ILE A N 1
ATOM 1436 C CA . ILE A 1 179 ? 5.137 -6.580 17.221 1.00 96.19 179 ILE A CA 1
ATOM 1437 C C . ILE A 1 179 ? 6.479 -5.852 17.101 1.00 96.19 179 ILE A C 1
ATOM 1439 O O . ILE A 1 179 ? 6.909 -5.601 15.981 1.00 96.19 179 ILE A O 1
ATOM 1443 N N . GLN A 1 180 ? 7.169 -5.587 18.216 1.00 96.88 180 GLN A N 1
ATOM 1444 C CA . GLN A 1 180 ? 8.489 -4.943 18.187 1.00 96.88 180 GLN A CA 1
ATOM 1445 C C . GLN A 1 180 ? 9.512 -5.729 17.359 1.00 96.88 180 GLN A C 1
ATOM 1447 O O . GLN A 1 180 ? 10.252 -5.137 16.576 1.00 96.88 180 GLN A O 1
ATOM 1452 N N . GLU A 1 181 ? 9.534 -7.056 17.489 1.00 96.88 181 GLU A N 1
ATOM 1453 C CA . GLU A 1 181 ? 10.410 -7.916 16.690 1.00 96.88 181 GLU A CA 1
ATOM 1454 C C . GLU A 1 181 ? 10.101 -7.794 15.189 1.00 96.88 181 GLU A C 1
ATOM 1456 O O . GLU A 1 181 ? 11.002 -7.610 14.372 1.00 96.88 181 GLU A O 1
ATOM 1461 N N . LEU A 1 182 ? 8.820 -7.826 14.809 1.00 97.25 182 LEU A N 1
ATOM 1462 C CA . LEU A 1 182 ? 8.404 -7.656 13.413 1.00 97.25 182 LEU A CA 1
ATOM 1463 C C . LEU A 1 182 ? 8.729 -6.255 12.874 1.00 97.25 182 LEU A C 1
ATOM 1465 O O . LEU A 1 182 ? 9.127 -6.116 11.717 1.00 97.25 182 LEU A O 1
ATOM 1469 N N . GLU A 1 183 ? 8.586 -5.213 13.691 1.00 94.56 183 GLU A N 1
ATOM 1470 C CA . GLU A 1 183 ? 8.977 -3.848 13.330 1.00 94.56 183 GLU A CA 1
ATOM 1471 C C . GLU A 1 183 ? 10.486 -3.736 13.103 1.00 94.56 183 GLU A C 1
ATOM 1473 O O . GLU A 1 183 ? 10.909 -3.093 12.135 1.00 94.56 183 GLU A O 1
ATOM 1478 N N . HIS A 1 184 ? 11.289 -4.397 13.941 1.00 96.25 184 HIS A N 1
ATOM 1479 C CA . HIS A 1 184 ? 12.735 -4.458 13.770 1.00 96.25 184 HIS A CA 1
ATOM 1480 C C . HIS A 1 184 ? 13.119 -5.198 12.482 1.00 96.25 184 HIS A C 1
ATOM 1482 O O . HIS A 1 184 ? 13.879 -4.656 11.679 1.00 96.25 184 HIS A O 1
ATOM 1488 N N . GLN A 1 185 ? 12.524 -6.367 12.221 1.00 95.88 185 GLN A N 1
ATOM 1489 C CA . GLN A 1 185 ? 12.728 -7.124 10.978 1.00 95.88 185 GLN A CA 1
ATOM 1490 C C . GLN A 1 185 ? 12.333 -6.315 9.739 1.00 95.88 185 GLN A C 1
ATOM 1492 O O . GLN A 1 185 ? 13.076 -6.274 8.758 1.00 95.88 185 GLN A O 1
ATOM 1497 N N . ARG A 1 186 ? 11.200 -5.602 9.790 1.00 94.19 186 ARG A N 1
ATOM 1498 C CA . ARG A 1 186 ? 10.788 -4.685 8.720 1.00 94.19 186 ARG A CA 1
ATOM 1499 C C . ARG A 1 186 ? 11.822 -3.578 8.513 1.00 94.19 186 ARG A C 1
ATOM 1501 O O . ARG A 1 186 ? 12.137 -3.257 7.373 1.00 94.19 186 ARG A O 1
ATOM 1508 N N . GLY A 1 187 ? 12.336 -2.989 9.593 1.00 94.12 187 GLY A N 1
ATOM 1509 C CA . GLY A 1 187 ? 13.380 -1.964 9.539 1.00 94.12 187 GLY A CA 1
ATOM 1510 C C . GLY A 1 187 ? 14.680 -2.477 8.914 1.00 94.12 187 GLY A C 1
ATOM 1511 O O . GLY A 1 187 ? 15.258 -1.794 8.069 1.00 94.12 187 GLY A O 1
ATOM 1512 N N . ALA A 1 188 ? 15.101 -3.692 9.271 1.00 94.00 188 ALA A N 1
ATOM 1513 C CA . ALA A 1 188 ? 16.269 -4.351 8.693 1.00 94.00 188 ALA A CA 1
ATOM 1514 C C . ALA A 1 188 ? 16.097 -4.592 7.185 1.00 94.00 188 ALA A C 1
ATOM 1516 O O . ALA A 1 188 ? 16.925 -4.132 6.402 1.00 94.00 188 ALA A O 1
ATOM 1517 N N . LEU A 1 189 ? 14.975 -5.189 6.767 1.00 92.94 189 LEU A N 1
ATOM 1518 C CA . LEU A 1 189 ? 14.658 -5.407 5.350 1.00 92.94 189 LEU A CA 1
ATOM 1519 C C . LEU A 1 189 ? 14.575 -4.092 4.560 1.00 92.94 189 LEU A C 1
ATOM 1521 O O . LEU A 1 189 ? 15.036 -4.019 3.424 1.00 92.94 189 LEU A O 1
ATOM 1525 N N . MET A 1 190 ? 14.023 -3.027 5.151 1.00 92.44 190 MET A N 1
ATOM 1526 C CA . MET A 1 190 ? 13.984 -1.706 4.514 1.00 92.44 190 MET A CA 1
ATOM 1527 C C . MET A 1 190 ? 15.406 -1.159 4.307 1.00 92.44 190 MET A C 1
ATOM 1529 O O . MET A 1 190 ? 15.749 -0.721 3.209 1.00 92.44 190 MET A O 1
ATOM 1533 N N . ASN A 1 191 ? 16.264 -1.253 5.327 1.00 91.81 191 ASN A N 1
ATOM 1534 C CA . ASN A 1 191 ? 17.667 -0.859 5.215 1.00 91.81 191 ASN A CA 1
ATOM 1535 C C . ASN A 1 191 ? 18.416 -1.682 4.161 1.00 91.81 191 ASN A C 1
ATOM 1537 O O . ASN A 1 191 ? 19.201 -1.110 3.408 1.00 91.81 191 ASN A O 1
ATOM 1541 N N . GLU A 1 192 ? 18.157 -2.986 4.057 1.00 90.44 192 GLU A N 1
ATOM 1542 C CA . GLU A 1 192 ? 18.724 -3.843 3.011 1.00 90.44 192 GLU A CA 1
ATOM 1543 C C . GLU A 1 192 ? 18.261 -3.423 1.615 1.00 90.44 192 GLU A C 1
ATOM 1545 O O . GLU A 1 192 ? 19.094 -3.268 0.724 1.00 90.44 192 GLU A O 1
ATOM 1550 N N . ILE A 1 193 ? 16.966 -3.151 1.421 1.00 87.94 193 ILE A N 1
ATOM 1551 C CA . ILE A 1 193 ? 16.431 -2.629 0.155 1.00 87.94 193 ILE A CA 1
ATOM 1552 C C . ILE A 1 193 ? 17.077 -1.284 -0.184 1.00 87.94 193 ILE A C 1
ATOM 1554 O O . ILE A 1 193 ? 17.456 -1.049 -1.331 1.00 87.94 193 ILE A O 1
ATOM 1558 N N . GLN A 1 194 ? 17.240 -0.394 0.794 1.00 86.19 194 GLN A N 1
ATOM 1559 C CA . GLN A 1 194 ? 17.846 0.918 0.584 1.00 86.19 194 GLN A CA 1
ATOM 1560 C C . GLN A 1 194 ? 19.354 0.822 0.308 1.00 86.19 194 GLN A C 1
ATOM 1562 O O . GLN A 1 194 ? 19.866 1.535 -0.554 1.00 86.19 194 GLN A O 1
ATOM 1567 N N . ALA A 1 195 ? 20.067 -0.086 0.971 1.00 83.50 195 ALA A N 1
ATOM 1568 C CA . ALA A 1 195 ? 21.473 -0.373 0.709 1.00 83.50 195 ALA A CA 1
ATOM 1569 C C . ALA A 1 195 ? 21.667 -1.026 -0.666 1.00 83.50 195 ALA A C 1
ATOM 1571 O O . ALA A 1 195 ? 22.538 -0.601 -1.427 1.00 83.50 195 ALA A O 1
ATOM 1572 N N . ALA A 1 196 ? 20.816 -1.990 -1.029 1.00 80.25 196 ALA A N 1
ATOM 1573 C CA . ALA A 1 196 ? 20.768 -2.572 -2.362 1.00 80.25 196 ALA A CA 1
ATOM 1574 C C . ALA A 1 196 ? 20.501 -1.480 -3.399 1.00 80.25 196 ALA A C 1
ATOM 1576 O O . ALA A 1 196 ? 21.265 -1.390 -4.357 1.00 80.25 196 ALA A O 1
ATOM 1577 N N . LYS A 1 197 ? 19.528 -0.586 -3.143 1.00 78.75 197 LYS A N 1
ATOM 1578 C CA . LYS A 1 197 ? 19.185 0.575 -3.979 1.00 78.75 197 LYS A CA 1
ATOM 1579 C C . LYS A 1 197 ? 20.362 1.536 -4.157 1.00 78.75 197 LYS A C 1
ATOM 1581 O O . LYS A 1 197 ? 20.660 1.946 -5.272 1.00 78.75 197 LYS A O 1
ATOM 1586 N N . ASN A 1 198 ? 21.075 1.865 -3.090 1.00 74.75 198 ASN A N 1
ATOM 1587 C CA . ASN A 1 198 ? 22.228 2.757 -3.175 1.00 74.75 198 ASN A CA 1
ATOM 1588 C C . ASN A 1 198 ? 23.427 2.075 -3.854 1.00 74.75 198 ASN A C 1
ATOM 1590 O O . ASN A 1 198 ? 24.181 2.739 -4.560 1.00 74.75 198 ASN A O 1
ATOM 1594 N N . SER A 1 199 ? 23.579 0.757 -3.704 1.00 73.00 199 SER A N 1
ATOM 1595 C CA . SER A 1 199 ? 24.658 -0.038 -4.302 1.00 73.00 199 SER A CA 1
ATOM 1596 C C . SER A 1 199 ? 24.471 -0.229 -5.808 1.00 73.00 199 SER A C 1
ATOM 1598 O O . SER A 1 199 ? 25.376 0.108 -6.569 1.00 73.00 199 SER A O 1
ATOM 1600 N N . TRP A 1 200 ? 23.309 -0.704 -6.271 1.00 70.94 200 TRP A N 1
ATOM 1601 C CA . TRP A 1 200 ? 23.076 -0.915 -7.709 1.00 70.94 200 TRP A CA 1
ATOM 1602 C C . TRP A 1 200 ? 22.968 0.412 -8.471 1.00 70.94 200 TRP A C 1
ATOM 1604 O O . TRP A 1 200 ? 23.536 0.528 -9.555 1.00 70.94 200 TRP A O 1
ATOM 1614 N N . PHE A 1 201 ? 22.324 1.437 -7.895 1.00 67.56 201 PHE A N 1
ATOM 1615 C CA . PHE A 1 201 ? 22.114 2.718 -8.572 1.00 67.56 201 PHE A CA 1
ATOM 1616 C C . PHE A 1 201 ? 23.430 3.492 -8.683 1.00 67.56 201 PHE A C 1
ATOM 1618 O O . PHE A 1 201 ? 23.760 3.977 -9.762 1.00 67.56 201 PHE A O 1
ATOM 1625 N N . SER A 1 202 ? 24.247 3.516 -7.621 1.00 66.06 202 SER A N 1
ATOM 1626 C CA . SER A 1 202 ? 25.566 4.164 -7.664 1.00 66.06 202 SER A CA 1
ATOM 1627 C C . SER A 1 202 ? 26.568 3.398 -8.527 1.00 66.06 202 SER A C 1
ATOM 1629 O O . SER A 1 202 ? 27.356 4.024 -9.230 1.00 66.06 202 SER A O 1
ATOM 1631 N N . LYS A 1 203 ? 26.547 2.056 -8.527 1.00 68.19 203 LYS A N 1
ATOM 1632 C CA . LYS A 1 203 ? 27.439 1.261 -9.391 1.00 68.19 203 LYS A CA 1
ATOM 1633 C C . LYS A 1 203 ? 27.065 1.389 -10.868 1.00 68.19 203 LYS A C 1
ATOM 1635 O O . LYS A 1 203 ? 27.954 1.566 -11.691 1.00 68.19 203 LYS A O 1
ATOM 1640 N N . THR A 1 204 ? 25.776 1.401 -11.199 1.00 67.25 204 THR A N 1
ATOM 1641 C CA . THR A 1 204 ? 25.311 1.527 -12.590 1.00 67.25 204 THR A CA 1
ATOM 1642 C C . THR A 1 204 ? 25.507 2.947 -13.127 1.00 67.25 204 THR A C 1
ATOM 1644 O O . THR A 1 204 ? 26.047 3.110 -14.218 1.00 67.25 204 THR A O 1
ATOM 1647 N N . LEU A 1 205 ? 25.179 3.992 -12.352 1.00 63.28 205 LEU A N 1
ATOM 1648 C CA . LEU A 1 205 ? 25.431 5.381 -12.766 1.00 63.28 205 LEU A CA 1
ATOM 1649 C C . LEU A 1 205 ? 26.922 5.692 -12.914 1.00 63.28 205 LEU A C 1
ATOM 1651 O O . LEU A 1 205 ? 27.305 6.365 -13.869 1.00 63.28 205 LEU A O 1
ATOM 1655 N N . ASN A 1 206 ? 27.772 5.193 -12.011 1.00 61.06 206 ASN A N 1
ATOM 1656 C CA . ASN A 1 206 ? 29.213 5.409 -12.128 1.00 61.06 206 ASN A CA 1
ATOM 1657 C C . ASN A 1 206 ? 29.820 4.626 -13.302 1.00 61.06 206 ASN A C 1
ATOM 1659 O O . ASN A 1 206 ? 30.663 5.190 -13.993 1.00 61.06 206 ASN A O 1
ATOM 1663 N N . SER A 1 207 ? 29.363 3.399 -13.592 1.00 56.38 207 SER A N 1
ATOM 1664 C CA . SER A 1 207 ? 29.787 2.653 -14.791 1.00 56.38 207 SER A CA 1
ATOM 1665 C C . SER A 1 207 ? 29.337 3.305 -16.103 1.00 56.38 207 SER A C 1
ATOM 1667 O O . SER A 1 207 ? 30.085 3.280 -17.076 1.00 56.38 207 SER A O 1
ATOM 1669 N N . ILE A 1 208 ? 28.161 3.940 -16.149 1.00 57.94 208 ILE A N 1
ATOM 1670 C CA . ILE A 1 208 ? 27.719 4.707 -17.329 1.00 57.94 208 ILE A CA 1
ATOM 1671 C C . ILE A 1 208 ? 28.552 5.992 -17.484 1.00 57.94 208 ILE A C 1
ATOM 1673 O O . ILE A 1 208 ? 28.934 6.367 -18.596 1.00 57.94 208 ILE A O 1
ATOM 1677 N N . LYS A 1 209 ? 28.896 6.653 -16.373 1.00 54.09 209 LYS A N 1
ATOM 1678 C CA . LYS A 1 209 ? 29.696 7.886 -16.381 1.00 54.09 209 LYS A CA 1
ATOM 1679 C C . LYS A 1 209 ? 31.165 7.650 -16.759 1.00 54.09 209 LYS A C 1
ATOM 1681 O O . LYS A 1 209 ? 31.769 8.533 -17.358 1.00 54.09 209 LYS A O 1
ATOM 1686 N N . THR A 1 210 ? 31.730 6.475 -16.473 1.00 57.44 210 THR A N 1
ATOM 1687 C CA . THR A 1 210 ? 33.071 6.091 -16.950 1.00 57.44 210 THR A CA 1
ATOM 1688 C C . THR A 1 210 ? 33.067 5.541 -18.378 1.00 57.44 210 THR A C 1
ATOM 1690 O O . THR A 1 210 ? 34.030 5.781 -19.100 1.00 57.44 210 THR A O 1
ATOM 1693 N N . ALA A 1 211 ? 31.985 4.897 -18.834 1.00 50.09 211 ALA A N 1
ATOM 1694 C CA . ALA A 1 211 ? 31.837 4.474 -20.234 1.00 50.09 211 ALA A CA 1
ATOM 1695 C C . ALA A 1 211 ? 31.604 5.648 -21.210 1.00 50.09 211 ALA A C 1
ATOM 1697 O O . ALA A 1 211 ? 31.911 5.532 -22.392 1.00 50.09 211 ALA A O 1
ATOM 1698 N N . THR A 1 212 ? 31.129 6.798 -20.715 1.00 49.50 212 THR A N 1
ATOM 1699 C CA . THR A 1 212 ? 30.954 8.042 -21.499 1.00 49.50 212 THR A CA 1
ATOM 1700 C C . THR A 1 212 ? 32.075 9.059 -21.231 1.00 49.50 212 THR A C 1
ATOM 1702 O O . THR A 1 212 ? 31.870 10.270 -21.300 1.00 49.50 212 THR A O 1
ATOM 1705 N N . GLY A 1 213 ? 33.272 8.582 -20.872 1.00 46.09 213 GLY A N 1
ATOM 1706 C CA . GLY A 1 213 ? 34.437 9.413 -20.576 1.00 46.09 213 GLY A CA 1
ATOM 1707 C C . GLY A 1 213 ? 35.009 10.131 -21.802 1.00 46.09 213 GLY A C 1
ATOM 1708 O O . GLY A 1 213 ? 36.057 9.752 -22.310 1.00 46.09 213 GLY A O 1
ATOM 1709 N N . THR A 1 214 ? 34.383 11.226 -22.230 1.00 44.41 214 THR A N 1
ATOM 1710 C CA . THR A 1 214 ? 35.111 12.346 -22.838 1.00 44.41 214 THR A CA 1
ATOM 1711 C C . THR A 1 214 ? 35.870 13.070 -21.728 1.00 44.41 214 THR A C 1
ATOM 1713 O O . THR A 1 214 ? 35.258 13.579 -20.785 1.00 44.41 214 THR A O 1
ATOM 1716 N N . GLN A 1 215 ? 37.203 13.094 -21.824 1.00 45.16 215 GLN A N 1
ATOM 1717 C CA . GLN A 1 215 ? 38.068 13.914 -20.974 1.00 45.16 215 GLN A CA 1
ATOM 1718 C C . GLN A 1 215 ? 37.558 15.367 -20.925 1.00 45.16 215 GLN A C 1
ATOM 1720 O O . GLN A 1 215 ? 37.274 15.939 -21.980 1.00 45.16 215 GLN A O 1
ATOM 1725 N N . PRO A 1 216 ? 37.509 16.018 -19.751 1.00 41.78 216 PRO A N 1
ATOM 1726 C CA . PRO A 1 216 ? 37.441 17.468 -19.706 1.00 41.78 216 PRO A CA 1
ATOM 1727 C C . PRO A 1 216 ? 38.788 18.018 -20.189 1.00 41.78 216 PRO A C 1
ATOM 1729 O O . PRO A 1 216 ? 39.823 17.783 -19.564 1.00 41.78 216 PRO A O 1
ATOM 1732 N N . LEU A 1 217 ? 38.770 18.738 -21.310 1.00 40.16 217 LEU A N 1
ATOM 1733 C CA . LEU A 1 217 ? 39.866 19.603 -21.738 1.00 40.16 217 LEU A CA 1
ATOM 1734 C C . LEU A 1 217 ? 40.206 20.588 -20.609 1.00 40.16 217 LEU A C 1
ATOM 1736 O O . LEU A 1 217 ? 39.331 21.282 -20.087 1.00 40.16 217 LEU A O 1
ATOM 1740 N N . GLN A 1 218 ? 41.485 20.627 -20.232 1.00 39.28 218 GLN A N 1
ATOM 1741 C CA . GLN A 1 218 ? 42.042 21.633 -19.329 1.00 39.28 218 GLN A CA 1
ATOM 1742 C C . GLN A 1 218 ? 41.818 23.050 -19.892 1.00 39.28 218 GLN A C 1
ATOM 1744 O O . GLN A 1 218 ? 41.989 23.251 -21.097 1.00 39.28 218 GLN A O 1
ATOM 1749 N N . PRO A 1 219 ? 41.495 24.054 -19.053 1.00 43.75 219 PRO A N 1
ATOM 1750 C CA . PRO A 1 219 ? 41.484 25.448 -19.482 1.00 43.75 219 PRO A CA 1
ATOM 1751 C C . PRO A 1 219 ? 42.912 25.945 -19.787 1.00 43.75 219 PRO A C 1
ATOM 1753 O O . PRO A 1 219 ? 43.868 25.443 -19.187 1.00 43.75 219 PRO A O 1
ATOM 1756 N N . PRO A 1 220 ? 43.082 26.951 -20.666 1.00 39.91 220 PRO A N 1
ATOM 1757 C CA . PRO A 1 220 ? 44.397 27.449 -21.061 1.00 39.91 220 PRO A CA 1
ATOM 1758 C C . PRO A 1 220 ? 45.144 28.069 -19.874 1.00 39.91 220 PRO A C 1
ATOM 1760 O O . PRO A 1 220 ? 44.584 28.869 -19.123 1.00 39.91 220 PRO A O 1
ATOM 1763 N N . GLN A 1 221 ? 46.426 27.724 -19.731 1.00 38.88 221 GLN A N 1
ATOM 1764 C CA . GLN A 1 221 ? 47.347 28.371 -18.799 1.00 38.88 221 GLN A CA 1
ATOM 1765 C C . GLN A 1 221 ? 47.454 29.869 -19.107 1.00 38.88 221 GLN A C 1
ATOM 1767 O O . GLN A 1 221 ? 47.902 30.266 -20.182 1.00 38.88 221 GLN A O 1
ATOM 1772 N N . ALA A 1 222 ? 47.086 30.699 -18.133 1.00 38.50 222 ALA A N 1
ATOM 1773 C CA . ALA A 1 222 ? 47.415 32.114 -18.133 1.00 38.50 222 ALA A CA 1
ATOM 1774 C C . ALA A 1 222 ? 48.919 32.291 -17.859 1.00 38.50 222 ALA A C 1
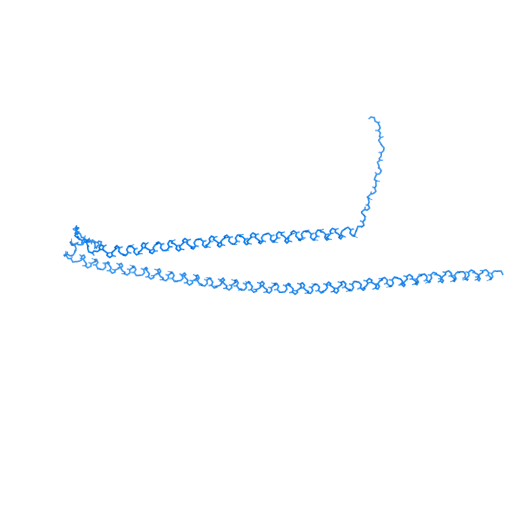ATOM 1776 O O . ALA A 1 222 ? 49.440 31.869 -16.826 1.00 38.50 222 ALA A O 1
ATOM 1777 N N . THR A 1 223 ? 49.603 32.927 -18.804 1.00 42.78 223 THR A N 1
ATOM 1778 C CA . THR A 1 223 ? 50.957 33.478 -18.691 1.00 42.78 223 THR A CA 1
ATOM 1779 C C . THR A 1 223 ? 51.095 34.380 -17.460 1.00 42.78 223 THR A C 1
ATOM 1781 O O . THR A 1 223 ? 50.377 35.371 -17.332 1.00 42.78 223 THR A O 1
ATOM 1784 N N . GLN A 1 224 ? 52.038 34.054 -16.573 1.00 43.72 224 GLN A N 1
ATOM 1785 C CA . GLN A 1 224 ? 52.491 34.935 -15.491 1.00 43.72 224 GLN A CA 1
ATOM 1786 C C . GLN A 1 224 ? 53.477 35.991 -16.029 1.00 43.72 224 GLN A C 1
ATOM 1788 O O . GLN A 1 224 ? 54.309 35.645 -16.872 1.00 43.72 224 GLN A O 1
ATOM 1793 N N . PRO A 1 225 ? 53.450 37.245 -15.537 1.00 45.94 225 PRO A N 1
ATOM 1794 C CA . PRO A 1 225 ? 54.508 38.215 -15.798 1.00 45.94 225 PRO A CA 1
ATOM 1795 C C . PRO A 1 225 ? 55.713 37.981 -14.859 1.00 45.94 225 PRO A C 1
ATOM 1797 O O . PRO A 1 225 ? 55.574 37.316 -13.826 1.00 45.94 225 PRO A O 1
ATOM 1800 N N . PRO A 1 226 ? 56.909 38.491 -15.211 1.00 48.12 226 PRO A N 1
ATOM 1801 C CA . PRO A 1 226 ? 58.149 38.147 -14.530 1.00 48.12 226 PRO A CA 1
ATOM 1802 C C . PRO A 1 226 ? 58.285 38.847 -13.175 1.00 48.12 226 PRO A C 1
ATOM 1804 O O . PRO A 1 226 ? 57.847 39.978 -12.983 1.00 48.12 226 PRO A O 1
ATOM 1807 N N . LYS A 1 227 ? 58.928 38.139 -12.241 1.00 44.44 227 LYS A N 1
ATOM 1808 C CA . LYS A 1 227 ? 59.349 38.644 -10.933 1.00 44.44 227 LYS A CA 1
ATOM 1809 C C . LYS A 1 227 ? 60.428 39.714 -11.110 1.00 44.44 227 LYS A C 1
ATOM 1811 O O . LYS A 1 227 ? 61.475 39.415 -11.679 1.00 44.44 227 LYS A O 1
ATOM 1816 N N . GLU A 1 228 ? 60.203 40.903 -10.559 1.00 45.22 228 GLU A N 1
ATOM 1817 C CA . GLU A 1 228 ? 61.287 41.826 -10.226 1.00 45.22 228 GLU A CA 1
ATOM 1818 C C . GLU A 1 228 ? 61.833 41.502 -8.834 1.00 45.22 228 GLU A C 1
ATOM 1820 O O . GLU A 1 228 ? 61.098 41.300 -7.867 1.00 45.22 228 GLU A O 1
ATOM 1825 N N . SER A 1 229 ? 63.155 41.401 -8.796 1.00 42.94 229 SER A N 1
ATOM 1826 C CA . SER A 1 229 ? 63.998 41.223 -7.626 1.00 42.94 229 SER A CA 1
ATOM 1827 C C . SER A 1 229 ? 64.124 42.536 -6.854 1.00 42.94 229 SER A C 1
ATOM 1829 O O . SER A 1 229 ? 64.455 43.546 -7.468 1.00 42.94 229 SER A O 1
ATOM 1831 N N . THR A 1 230 ? 63.951 42.505 -5.532 1.00 51.25 230 THR A N 1
ATOM 1832 C CA . THR A 1 230 ? 64.817 43.128 -4.503 1.00 51.25 230 THR A CA 1
ATOM 1833 C C . THR A 1 230 ? 64.372 42.619 -3.136 1.00 51.25 230 THR A C 1
ATOM 1835 O O . THR A 1 230 ? 63.149 42.630 -2.879 1.00 51.25 230 THR A O 1
#

Radius of gyration: 51.32 Å; Cα contacts (8 Å, |Δi|>4): 18; chains: 1; bounding box: 112×63×153 Å

Mean predicted aligned error: 19.0 Å

Foldseek 3Di:
DVVVVVVVVVVVVVVVVVVVVVVVVVVVVVVVVVVVVVVVVVVVVVVVVVVVVVVVVVVVVVVVVVVVVVVVVVVVVVVVVVVVVVVVVVVVVVVVVVVVVVVVVVVVVVQVVLVVQCVDPVSVVQADSVGHGPDPDDDDPPVVPVVVVVVVVVVVVVVVVVVVVVVVVVVVVVVVVVVVVVVVVVVVVVVVVVVVVCVVVVVVVVVVVVVPDDDDDDDDDDDDDDDDDD

Organism: Phocoena sinus (NCBI:txid42100)

Secondary structure (DSSP, 8-state):
-HHHHHHHHHHHHHHHHHHHHHHHHHHHHHHHHHHHHHHHHHHHHHHHHHHHHHHHHHHHHHHHHHHHHHHHHHHHHHHHHHHHHHHHHHHHHHHHHHHHHHHHHHHHHHHHHHHHHHHSHHHHHHB-TTS-B-------SSSHHHHHHHHHHHHHHHHHHHHHHHHHHHHHHHHHHHHHHHHHHHHHHHHHHHHHHHHHHHHHHHHHHHHT-PPPPPPPPPPPPPPPP-

pLDDT: mean 85.1, std 18.44, range [38.5, 98.69]

Solvent-accessible surface area (backbone atoms only — not comparable to full-atom values): 12959 Å² total; per-residue (Å²): 108,70,71,54,52,57,48,52,51,52,52,50,51,51,52,52,52,51,52,50,53,49,53,52,48,54,52,52,50,54,50,51,54,51,51,52,52,51,50,51,54,50,51,51,52,48,52,56,50,51,52,52,50,52,52,52,52,51,53,50,51,53,52,51,51,52,53,51,54,53,49,54,52,50,53,50,52,52,52,52,52,51,49,53,53,52,51,51,53,50,52,52,51,50,51,50,54,50,49,54,52,51,53,51,51,52,50,51,54,48,52,52,51,47,52,55,40,59,70,32,78,75,46,40,73,46,34,45,98,87,69,46,70,68,68,80,86,81,86,84,75,83,62,58,60,67,55,48,54,53,50,51,50,51,53,49,52,49,53,50,53,53,48,53,49,52,52,52,52,48,54,52,51,53,51,49,53,51,49,53,52,51,53,49,52,50,51,51,53,48,50,50,52,50,48,50,50,54,49,55,52,52,52,50,52,49,53,52,55,60,74,64,63,72,77,81,79,78,79,83,82,79,84,77,81,85,86,83,89,130

Sequence (230 aa):
MRLEQENDDLAHELVTSKIALRNDLDQAEDKADVLNKELLLTKQRLVETEEEKRKQEEETAQLKEVFRKQLEKAEYEIKKTTAIIAEYKQICSQLSTRLEKQQAASKEELEVVKGKMMACKHCSDIFSKEGALKVAAISREDQGIELDDEKDSLKKQLREMELELAQTKLQLVEAKCKIQELEHQRGALMNEIQAAKNSWFSKTLNSIKTATGTQPLQPPQATQPPKEST